Protein AF-A0A183LC89-F1 (afdb_monomer_lite)

pLDDT: mean 74.61, std 26.43, range [25.28, 98.69]

Structure (mmCIF, N/CA/C/O backbone):
data_AF-A0A183LC89-F1
#
_entry.id   AF-A0A183LC89-F1
#
loop_
_atom_site.group_PDB
_atom_site.id
_atom_site.type_symbol
_atom_site.label_atom_id
_atom_site.label_alt_id
_atom_site.label_comp_id
_atom_site.label_asym_id
_atom_site.label_entity_id
_atom_site.label_seq_id
_atom_site.pdbx_PDB_ins_code
_atom_site.Cartn_x
_atom_site.Cartn_y
_atom_site.Cartn_z
_atom_site.occupancy
_atom_site.B_iso_or_equiv
_atom_site.auth_seq_id
_atom_site.auth_comp_id
_atom_site.auth_asym_id
_atom_site.auth_atom_id
_atom_site.pdbx_PDB_model_num
ATOM 1 N N . MET A 1 1 ? -41.565 -13.521 -39.833 1.00 38.78 1 MET A N 1
ATOM 2 C CA . MET A 1 1 ? -40.589 -13.805 -38.760 1.00 38.78 1 MET A CA 1
ATOM 3 C C . MET A 1 1 ? -39.928 -12.491 -38.391 1.00 38.78 1 MET A C 1
ATOM 5 O O . MET A 1 1 ? -39.410 -11.816 -39.268 1.00 38.78 1 MET A O 1
ATOM 9 N N . VAL A 1 2 ? -40.103 -12.071 -37.142 1.00 32.69 2 VAL A N 1
ATOM 10 C CA . VAL A 1 2 ? -39.746 -10.744 -36.627 1.00 32.69 2 VAL A CA 1
ATOM 11 C C . VAL A 1 2 ? -38.246 -10.713 -36.324 1.00 32.69 2 VAL A C 1
ATOM 13 O O . VAL A 1 2 ? -37.783 -11.495 -35.501 1.00 32.69 2 VAL A O 1
ATOM 16 N N . GLY A 1 3 ? -37.493 -9.837 -36.994 1.00 28.95 3 GLY A N 1
ATOM 17 C CA . GLY A 1 3 ? -36.082 -9.562 -36.704 1.00 28.95 3 GLY A CA 1
ATOM 18 C C . GLY A 1 3 ? -35.960 -8.297 -35.857 1.00 28.95 3 GLY A C 1
ATOM 19 O O . GLY A 1 3 ? -36.155 -7.197 -36.365 1.00 28.95 3 GLY A O 1
ATOM 20 N N . GLY A 1 4 ? -35.697 -8.462 -34.560 1.00 29.50 4 GLY A N 1
ATOM 21 C CA . GLY A 1 4 ? -35.506 -7.369 -33.607 1.00 29.50 4 GLY A CA 1
ATOM 22 C C . GLY A 1 4 ? -34.051 -6.902 -33.542 1.00 29.50 4 GLY A C 1
ATOM 23 O O . GLY A 1 4 ? -33.137 -7.709 -33.395 1.00 29.50 4 GLY A O 1
ATOM 24 N N . SER A 1 5 ? -33.867 -5.585 -33.629 1.00 29.80 5 SER A N 1
ATOM 25 C CA . SER A 1 5 ? -32.619 -4.855 -33.391 1.00 29.80 5 SER A CA 1
ATOM 26 C C . SER A 1 5 ? -32.222 -4.905 -31.908 1.00 29.80 5 SER A C 1
ATOM 28 O O . SER A 1 5 ? -33.043 -4.604 -31.041 1.00 29.80 5 SER A O 1
ATOM 30 N N . LEU A 1 6 ? -30.966 -5.255 -31.609 1.00 29.94 6 LEU A N 1
ATOM 31 C CA . LEU A 1 6 ? -30.369 -5.149 -30.274 1.00 29.94 6 LEU A CA 1
ATOM 32 C C . LEU A 1 6 ? -29.258 -4.093 -30.294 1.00 29.94 6 LEU A C 1
ATOM 34 O O . LEU A 1 6 ? -28.097 -4.382 -30.566 1.00 29.94 6 LEU A O 1
ATOM 38 N N . ASN A 1 7 ? -29.639 -2.859 -29.966 1.00 28.91 7 ASN A N 1
ATOM 39 C CA . ASN A 1 7 ? -28.727 -1.828 -29.481 1.00 28.91 7 ASN A CA 1
ATOM 40 C C . ASN A 1 7 ? -28.331 -2.164 -28.034 1.00 28.91 7 ASN A C 1
ATOM 42 O O . ASN A 1 7 ? -29.170 -2.086 -27.135 1.00 28.91 7 ASN A O 1
ATOM 46 N N . SER A 1 8 ? -27.068 -2.509 -27.783 1.00 30.28 8 SER A N 1
ATOM 47 C CA . SER A 1 8 ? -26.531 -2.661 -26.425 1.00 30.28 8 SER A CA 1
ATOM 48 C C . SER A 1 8 ? -25.811 -1.384 -25.985 1.00 30.28 8 SER A C 1
ATOM 50 O O . SER A 1 8 ? -24.658 -1.147 -26.338 1.00 30.28 8 SER A O 1
ATOM 52 N N . THR A 1 9 ? -26.491 -0.561 -25.190 1.00 29.34 9 THR A N 1
ATOM 53 C CA . THR A 1 9 ? -25.876 0.483 -24.360 1.00 29.34 9 THR A CA 1
ATOM 54 C C . THR A 1 9 ? -25.150 -0.149 -23.159 1.00 29.34 9 THR A C 1
ATOM 56 O O . THR A 1 9 ? -25.676 -1.094 -22.564 1.00 29.34 9 THR A O 1
ATOM 59 N N . PRO A 1 10 ? -23.979 0.361 -22.727 1.00 28.03 10 PRO A N 1
ATOM 60 C CA . PRO A 1 10 ? -23.359 -0.073 -21.477 1.00 28.03 10 PRO A CA 1
ATOM 61 C C . PRO A 1 10 ? -24.210 0.390 -20.286 1.00 28.03 10 PRO A C 1
ATOM 63 O O . PRO A 1 10 ? -24.329 1.587 -20.015 1.00 28.03 10 PRO A O 1
ATOM 66 N N . ARG A 1 11 ? -24.822 -0.554 -19.559 1.00 27.70 11 ARG A N 1
ATOM 67 C CA . ARG A 1 11 ? -25.461 -0.269 -18.267 1.00 27.70 11 ARG A CA 1
ATOM 68 C C . ARG A 1 11 ? -24.385 0.104 -17.254 1.00 27.70 11 ARG A C 1
ATOM 70 O O . ARG A 1 11 ? -23.583 -0.735 -16.859 1.00 27.70 11 ARG A O 1
ATOM 77 N N . ALA A 1 12 ? -24.427 1.347 -16.788 1.00 27.41 12 ALA A N 1
ATOM 78 C CA . ALA A 1 12 ? -23.770 1.761 -15.560 1.00 27.41 12 ALA A CA 1
ATOM 79 C C . ALA A 1 12 ? -24.241 0.864 -14.402 1.00 27.41 12 ALA A C 1
ATOM 81 O O . ALA A 1 12 ? -25.404 0.914 -13.992 1.00 27.41 12 ALA A O 1
ATOM 82 N N . ILE A 1 13 ? -23.342 0.032 -13.877 1.00 27.55 13 ILE A N 1
ATOM 83 C CA . ILE A 1 13 ? -23.577 -0.712 -12.642 1.00 27.55 13 ILE A CA 1
ATOM 84 C C . ILE A 1 13 ? -23.367 0.279 -11.498 1.00 27.55 13 ILE A C 1
ATOM 86 O O . ILE A 1 13 ? -22.251 0.534 -11.055 1.00 27.55 13 ILE A O 1
ATOM 90 N N . ARG A 1 14 ? -24.462 0.887 -11.036 1.00 25.28 14 ARG A N 1
ATOM 91 C CA . ARG A 1 14 ? -24.496 1.547 -9.730 1.00 25.28 14 ARG A CA 1
ATOM 92 C C . ARG A 1 14 ? -24.358 0.465 -8.657 1.00 25.28 14 ARG A C 1
ATOM 94 O O . ARG A 1 14 ? -25.330 -0.219 -8.348 1.00 25.28 14 ARG A O 1
ATOM 101 N N . CYS A 1 15 ? -23.168 0.319 -8.083 1.00 25.30 15 CYS A N 1
ATOM 102 C CA . CYS A 1 15 ? -22.974 -0.450 -6.857 1.00 25.30 15 CYS A CA 1
ATOM 103 C C . CYS A 1 15 ? -23.562 0.332 -5.675 1.00 25.30 15 CYS A C 1
ATOM 105 O O . CYS A 1 15 ? -22.899 1.176 -5.081 1.00 25.30 15 CYS A O 1
ATOM 107 N N . ASN A 1 16 ? -24.824 0.061 -5.339 1.00 26.44 16 ASN A N 1
ATOM 108 C CA . ASN A 1 16 ? -25.369 0.410 -4.030 1.00 26.44 16 ASN A CA 1
ATOM 109 C C . ASN A 1 16 ? -24.851 -0.630 -3.028 1.00 26.44 16 ASN A C 1
ATOM 111 O O . ASN A 1 16 ? -25.368 -1.742 -2.951 1.00 26.44 16 ASN A O 1
ATOM 115 N N . ALA A 1 17 ? -23.791 -0.284 -2.300 1.00 31.41 17 ALA A N 1
ATOM 116 C CA . ALA A 1 17 ? -23.231 -1.114 -1.242 1.00 31.41 17 ALA A CA 1
ATOM 117 C C . ALA A 1 17 ? -24.065 -0.972 0.043 1.00 31.41 17 ALA A C 1
ATOM 119 O O . ALA A 1 17 ? -23.673 -0.297 0.990 1.00 31.41 17 ALA A O 1
ATOM 120 N N . THR A 1 18 ? -25.231 -1.610 0.095 1.00 28.59 18 THR A N 1
ATOM 121 C CA . THR A 1 18 ? -25.906 -1.892 1.367 1.00 28.59 18 THR A CA 1
ATOM 122 C C . THR A 1 18 ? -25.301 -3.163 1.961 1.00 28.59 18 THR A C 1
ATOM 124 O O . THR A 1 18 ? -25.766 -4.273 1.714 1.00 28.59 18 THR A O 1
ATOM 127 N N . PHE A 1 19 ? -24.238 -3.002 2.752 1.00 33.00 19 PHE A N 1
ATOM 128 C CA . PHE A 1 19 ? -23.726 -4.050 3.636 1.00 33.00 19 PHE A CA 1
ATOM 129 C C . PHE A 1 19 ? -24.765 -4.330 4.729 1.00 33.00 19 PHE A C 1
ATOM 131 O O . PHE A 1 19 ? -24.801 -3.674 5.769 1.00 33.00 19 PHE A O 1
ATOM 138 N N . VAL A 1 20 ? -25.649 -5.300 4.500 1.00 25.98 20 VAL A N 1
ATOM 139 C CA . VAL A 1 20 ? -26.553 -5.788 5.545 1.00 25.98 20 VAL A CA 1
ATOM 140 C C . VAL A 1 20 ? -25.805 -6.837 6.366 1.00 25.98 20 VAL A C 1
ATOM 142 O O . VAL A 1 20 ? -25.829 -8.026 6.059 1.00 25.98 20 VAL A O 1
ATOM 145 N N . TRP A 1 21 ? -25.151 -6.401 7.442 1.00 33.56 21 TRP A N 1
ATOM 146 C CA . TRP A 1 21 ? -24.671 -7.291 8.501 1.00 33.56 21 TRP A CA 1
ATOM 147 C C . TRP A 1 21 ? -25.869 -7.828 9.298 1.00 33.56 21 TRP A C 1
ATOM 149 O O . TRP A 1 21 ? -26.206 -7.317 10.364 1.00 33.56 21 TRP A O 1
ATOM 159 N N . ARG A 1 22 ? -26.565 -8.846 8.778 1.00 25.61 22 ARG A N 1
ATOM 160 C CA . ARG A 1 22 ? -27.642 -9.522 9.517 1.00 25.61 22 ARG A CA 1
ATOM 161 C C . ARG A 1 22 ? -27.064 -10.685 10.322 1.00 25.61 22 ARG A C 1
ATOM 163 O O . ARG A 1 22 ? -27.077 -11.828 9.881 1.00 25.61 22 ARG A O 1
ATOM 170 N N . ALA A 1 23 ? -26.556 -10.393 11.515 1.00 33.75 23 ALA A N 1
ATOM 171 C CA . ALA A 1 23 ? -26.338 -11.422 12.527 1.00 33.75 23 ALA A CA 1
ATOM 172 C C . ALA A 1 23 ? -27.687 -11.726 13.201 1.00 33.75 23 ALA A C 1
ATOM 174 O O . ALA A 1 23 ? -28.143 -10.977 14.065 1.00 33.75 23 ALA A O 1
ATOM 175 N N . THR A 1 24 ? -28.369 -12.788 12.772 1.00 29.19 24 THR A N 1
ATOM 176 C CA . THR A 1 24 ? -29.552 -13.291 13.485 1.00 29.19 24 THR A CA 1
ATOM 177 C C . THR A 1 24 ? -29.069 -14.084 14.698 1.00 29.19 24 THR A C 1
ATOM 179 O O . THR A 1 24 ? -28.542 -15.182 14.550 1.00 29.19 24 THR A O 1
ATOM 182 N N . PHE A 1 25 ? -29.210 -13.517 15.897 1.00 34.88 25 PHE A N 1
ATOM 183 C CA . PHE A 1 25 ? -28.897 -14.199 17.154 1.00 34.88 25 PHE A CA 1
ATOM 184 C C . PHE A 1 25 ? -30.117 -15.000 17.622 1.00 34.88 25 PHE A C 1
ATOM 186 O O . PHE A 1 25 ? -31.146 -14.413 17.952 1.00 34.88 25 PHE A O 1
ATOM 193 N N . TYR A 1 26 ? -29.996 -16.327 17.673 1.00 29.16 26 TYR A N 1
ATOM 194 C CA . TYR A 1 26 ? -30.932 -17.187 18.398 1.00 29.16 26 TYR A CA 1
ATOM 195 C C . TYR A 1 26 ? -30.432 -17.349 19.839 1.00 29.16 26 TYR A C 1
ATOM 197 O O . TYR A 1 26 ? -29.303 -17.781 20.058 1.00 29.16 26 TYR A O 1
ATOM 205 N N . ILE A 1 27 ? -31.258 -16.972 20.819 1.00 33.47 27 ILE A N 1
ATOM 206 C CA . ILE A 1 27 ? -31.039 -17.290 22.236 1.00 33.47 27 ILE A CA 1
ATOM 207 C C . ILE A 1 27 ? -31.995 -18.433 22.572 1.00 33.47 27 ILE A C 1
ATOM 209 O O . ILE A 1 27 ? -33.186 -18.201 22.780 1.00 33.47 27 ILE A O 1
ATOM 213 N N . GLU A 1 28 ? -31.489 -19.662 22.604 1.00 28.84 28 GLU A N 1
ATOM 214 C CA . GLU A 1 28 ? -32.227 -20.788 23.175 1.00 28.84 28 GLU A CA 1
ATOM 215 C C . GLU A 1 28 ? -32.261 -20.623 24.701 1.00 28.84 28 GLU A C 1
ATOM 217 O O . GLU A 1 28 ? -31.218 -20.505 25.348 1.00 28.84 28 GLU A O 1
ATOM 222 N N . HIS A 1 29 ? -33.461 -20.564 25.284 1.00 31.02 29 HIS A N 1
ATOM 223 C CA . HIS A 1 29 ? -33.628 -20.658 26.733 1.00 31.02 29 HIS A CA 1
ATOM 224 C C . HIS A 1 29 ? -33.397 -22.115 27.143 1.00 31.02 29 HIS A C 1
ATOM 226 O O . HIS A 1 29 ? -34.320 -22.922 27.109 1.00 31.02 29 HIS A O 1
ATOM 232 N N . SER A 1 30 ? -32.162 -22.444 27.516 1.00 33.53 30 SER A N 1
ATOM 233 C CA . SER A 1 30 ? -31.851 -23.670 28.246 1.00 33.53 30 SER A CA 1
ATOM 234 C C . SER A 1 30 ? -31.657 -23.322 29.719 1.00 33.53 30 SER A C 1
ATOM 236 O O . SER A 1 30 ? -30.969 -22.357 30.050 1.00 33.53 30 SER A O 1
ATOM 238 N N . SER A 1 31 ? -32.296 -24.081 30.603 1.00 38.22 31 SER A N 1
ATOM 239 C CA . SER A 1 31 ? -32.336 -23.893 32.059 1.00 38.22 31 SER A CA 1
ATOM 240 C C . SER A 1 31 ? -31.008 -24.162 32.786 1.00 38.22 31 SER A C 1
ATOM 242 O O . SER A 1 31 ? -30.990 -24.208 34.010 1.00 38.22 31 SER A O 1
ATOM 244 N N . ASP A 1 32 ? -29.894 -24.246 32.059 1.00 32.22 32 ASP A N 1
ATOM 245 C CA . ASP A 1 32 ? -28.546 -24.389 32.602 1.00 32.22 32 ASP A CA 1
ATOM 246 C C . ASP A 1 32 ? -27.612 -23.310 32.028 1.00 32.22 32 ASP A C 1
ATOM 248 O O . ASP A 1 32 ? -27.676 -22.956 30.854 1.00 32.22 32 ASP A O 1
ATOM 252 N N . ILE A 1 33 ? -26.720 -22.792 32.878 1.00 34.44 33 ILE A N 1
ATOM 253 C CA . ILE A 1 33 ? -25.863 -21.588 32.751 1.00 34.44 33 ILE A CA 1
ATOM 254 C C . ILE A 1 33 ? -24.848 -21.578 31.569 1.00 34.44 33 ILE A C 1
ATOM 256 O O . ILE A 1 33 ? -23.895 -20.804 31.555 1.00 34.44 33 ILE A O 1
ATOM 260 N N . ASN A 1 3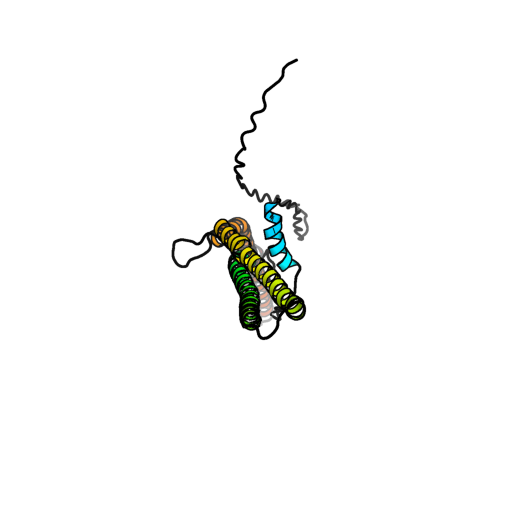4 ? -25.045 -22.351 30.502 1.00 26.95 34 ASN A N 1
ATOM 261 C CA . ASN A 1 34 ? -24.192 -22.320 29.309 1.00 26.95 34 ASN A CA 1
ATOM 262 C C . ASN A 1 34 ? -24.903 -21.709 28.093 1.00 26.95 34 ASN A C 1
ATOM 264 O O . ASN A 1 34 ? -25.518 -22.404 27.287 1.00 26.95 34 ASN A O 1
ATOM 268 N N . VAL A 1 35 ? -24.741 -20.395 27.907 1.00 32.03 35 VAL A N 1
ATOM 269 C CA . VAL A 1 35 ? -25.125 -19.707 26.664 1.00 32.03 35 VAL A CA 1
ATOM 270 C C . VAL A 1 35 ? -24.107 -20.059 25.573 1.00 32.03 35 VAL A C 1
ATOM 272 O O . VAL A 1 35 ? -23.032 -19.463 25.497 1.00 32.03 35 VAL A O 1
ATOM 275 N N . ARG A 1 36 ? -24.429 -21.032 24.714 1.00 30.19 36 ARG A N 1
ATOM 276 C CA . ARG A 1 36 ? -23.674 -21.285 23.477 1.00 30.19 36 ARG A CA 1
ATOM 277 C C . ARG A 1 36 ? -24.204 -20.380 22.367 1.00 30.19 36 ARG A C 1
ATOM 279 O O . ARG A 1 36 ? -25.324 -20.547 21.903 1.00 30.19 36 ARG A O 1
ATOM 286 N N . VAL A 1 37 ? -23.382 -19.429 21.929 1.00 32.94 37 VAL A N 1
ATOM 287 C CA . VAL A 1 37 ? -23.664 -18.591 20.756 1.00 32.94 37 VAL A CA 1
ATOM 288 C C . VAL A 1 37 ? -23.101 -19.294 19.520 1.00 32.94 37 VAL A C 1
ATOM 290 O O . VAL A 1 37 ? -21.886 -19.355 19.342 1.00 32.94 37 VAL A O 1
ATOM 293 N N . LEU A 1 38 ? -23.972 -19.835 18.667 1.00 30.56 38 LEU A N 1
ATOM 294 C CA . LEU A 1 38 ? -23.595 -20.345 17.346 1.00 30.56 38 LEU A CA 1
ATOM 295 C C . LEU A 1 38 ? -23.781 -19.231 16.307 1.00 30.56 38 LEU A C 1
ATOM 297 O O . LEU A 1 38 ? -24.891 -18.745 16.108 1.00 30.56 38 LEU A O 1
ATOM 301 N N . VAL A 1 39 ? -22.696 -18.823 15.640 1.00 36.16 39 VAL A N 1
ATOM 302 C CA . VAL A 1 39 ? -22.729 -17.877 14.511 1.00 36.16 39 VAL A CA 1
ATOM 303 C C . VAL A 1 39 ? -22.339 -18.627 13.238 1.00 36.16 39 VAL A C 1
ATOM 305 O O . VAL A 1 39 ? -21.192 -19.047 13.091 1.00 36.16 39 VAL A O 1
ATOM 308 N N . TYR A 1 40 ? -23.283 -18.786 12.309 1.00 31.55 40 TYR A N 1
ATOM 309 C CA . TYR A 1 40 ? -23.017 -19.333 10.976 1.00 31.55 40 TYR A CA 1
ATOM 310 C C . TYR A 1 40 ? -22.395 -18.263 10.063 1.00 31.55 40 TYR A C 1
ATOM 312 O O . TYR A 1 40 ? -22.914 -17.154 9.941 1.00 31.55 40 TYR A O 1
ATOM 320 N N . LYS A 1 41 ? -21.274 -18.604 9.412 1.00 34.28 41 LYS A N 1
ATOM 321 C CA . LYS A 1 41 ? -20.591 -17.776 8.406 1.00 34.28 41 LYS A CA 1
ATOM 322 C C . LYS A 1 41 ? -21.153 -18.065 7.012 1.00 34.28 41 LYS A C 1
ATOM 324 O O . LYS A 1 41 ? -20.994 -19.175 6.520 1.00 34.28 41 LYS A O 1
ATOM 329 N N . HIS A 1 42 ? -21.672 -17.046 6.334 1.00 31.56 42 HIS A N 1
ATOM 330 C CA . HIS A 1 42 ? -21.685 -17.002 4.871 1.00 31.56 42 HIS A CA 1
ATOM 331 C C . HIS A 1 42 ? -21.128 -15.650 4.419 1.00 31.56 42 HIS A C 1
ATOM 333 O O . HIS A 1 42 ? -21.804 -14.629 4.478 1.00 31.56 42 HIS A O 1
ATOM 339 N N . LEU A 1 43 ? -19.857 -15.653 4.016 1.00 36.19 43 LEU A N 1
ATOM 340 C CA . LEU A 1 43 ? -19.183 -14.544 3.343 1.00 36.19 43 LEU A CA 1
ATOM 341 C C . LEU A 1 43 ? -18.878 -15.027 1.923 1.00 36.19 43 LEU A C 1
ATOM 343 O O . LEU A 1 43 ? -17.989 -15.853 1.740 1.00 36.19 43 LEU A O 1
ATOM 347 N N . THR A 1 44 ? -19.633 -14.564 0.932 1.00 35.03 44 THR A N 1
ATOM 348 C CA . THR A 1 44 ? -19.293 -14.729 -0.491 1.00 35.03 44 THR A CA 1
ATOM 349 C C . THR A 1 44 ? -18.726 -13.406 -1.004 1.00 35.03 44 THR A C 1
ATOM 351 O O . THR A 1 44 ? -19.487 -12.437 -1.040 1.00 35.03 44 THR A O 1
ATOM 354 N N . PRO A 1 45 ? -17.433 -13.322 -1.377 1.00 37.72 45 PRO A N 1
ATOM 355 C CA . PRO A 1 45 ? -16.854 -12.096 -1.916 1.00 37.72 45 PRO A CA 1
ATOM 356 C C . PRO A 1 45 ? -17.091 -11.947 -3.421 1.00 37.72 45 PRO A C 1
ATOM 358 O O . PRO A 1 45 ? -17.129 -12.925 -4.170 1.00 37.72 45 PRO A O 1
ATOM 361 N N . CYS A 1 46 ? -17.202 -10.694 -3.853 1.00 33.34 46 CYS A N 1
ATOM 362 C CA . CYS A 1 46 ? -17.252 -10.271 -5.249 1.00 33.34 46 CYS A CA 1
ATOM 363 C C . CYS A 1 46 ? -15.832 -10.267 -5.847 1.00 33.34 46 CYS A C 1
ATOM 365 O O . CYS A 1 46 ? -14.857 -10.079 -5.132 1.00 33.34 46 CYS A O 1
ATOM 367 N N . PHE A 1 47 ? -15.695 -10.367 -7.170 1.00 32.31 47 PHE A N 1
ATOM 368 C CA . PHE A 1 47 ? -14.403 -10.484 -7.875 1.00 32.31 47 PHE A CA 1
ATOM 369 C C . PHE A 1 47 ? -13.392 -9.329 -7.619 1.00 32.31 47 PHE A C 1
ATOM 371 O O . PHE A 1 47 ? -12.192 -9.527 -7.779 1.00 32.31 47 PHE A O 1
ATOM 378 N N . CYS A 1 48 ? -13.838 -8.144 -7.165 1.00 39.09 48 CYS A N 1
ATOM 379 C CA . CYS A 1 48 ? -12.956 -7.040 -6.732 1.00 39.09 48 CYS A CA 1
ATOM 380 C C . CYS A 1 48 ? -12.382 -7.220 -5.313 1.00 39.09 48 CYS A C 1
ATOM 382 O O . CYS A 1 48 ? -11.321 -6.677 -5.006 1.00 39.09 48 CYS A O 1
ATOM 384 N N . ASP A 1 49 ? -13.037 -8.013 -4.460 1.00 39.50 49 ASP A N 1
ATOM 385 C CA . ASP A 1 49 ? -12.524 -8.359 -3.134 1.00 39.50 49 ASP A CA 1
ATOM 386 C C . ASP A 1 49 ? -11.362 -9.349 -3.221 1.00 39.50 49 ASP A C 1
ATOM 388 O O . ASP A 1 49 ? -10.631 -9.491 -2.251 1.00 39.50 49 ASP A O 1
ATOM 392 N N . GLN A 1 50 ? -11.139 -10.018 -4.357 1.00 37.88 50 GLN A N 1
ATOM 393 C CA . GLN A 1 50 ? -10.118 -11.061 -4.475 1.00 37.88 50 GLN A CA 1
ATOM 394 C C . GLN A 1 50 ? -8.705 -10.525 -4.195 1.00 37.88 50 GLN A C 1
ATOM 396 O O . GLN A 1 50 ? -7.938 -11.189 -3.510 1.00 37.88 50 GLN A O 1
ATOM 401 N N . PHE A 1 51 ? -8.371 -9.308 -4.643 1.00 37.75 51 PHE A N 1
ATOM 402 C CA . PHE A 1 51 ? -7.024 -8.739 -4.484 1.00 37.75 51 PHE A CA 1
ATOM 403 C C . PHE A 1 51 ? -6.794 -8.152 -3.082 1.00 37.75 51 PHE A C 1
ATOM 405 O O . PHE A 1 51 ? -5.746 -8.372 -2.471 1.00 37.75 51 PHE A O 1
ATOM 412 N N . VAL A 1 52 ? -7.805 -7.471 -2.528 1.00 44.69 52 VAL A N 1
ATOM 413 C CA . VAL A 1 52 ? -7.774 -6.960 -1.147 1.00 44.69 52 VAL A CA 1
ATOM 414 C C . VAL A 1 52 ? -7.819 -8.118 -0.163 1.00 44.69 52 VAL A C 1
ATOM 416 O O . VAL A 1 52 ? -7.012 -8.141 0.756 1.00 44.69 52 VAL A O 1
ATOM 419 N N . LEU A 1 53 ? -8.671 -9.124 -0.379 1.00 40.78 53 LEU A N 1
ATOM 420 C CA . LEU A 1 53 ? -8.679 -10.356 0.404 1.00 40.78 53 LEU A CA 1
ATOM 421 C C . LEU A 1 53 ? -7.422 -11.187 0.181 1.00 40.78 53 LEU A C 1
ATOM 423 O O . LEU A 1 53 ? -7.025 -11.834 1.133 1.00 40.78 53 LEU A O 1
ATOM 427 N N . GLN A 1 54 ? -6.749 -11.165 -0.974 1.00 38.09 54 GLN A N 1
ATOM 428 C CA . GLN A 1 54 ? -5.445 -11.827 -1.118 1.00 38.09 54 GLN A CA 1
ATOM 429 C C . GLN A 1 54 ? -4.357 -11.115 -0.327 1.00 38.09 54 GLN A C 1
ATOM 431 O O . GLN A 1 54 ? -3.612 -11.797 0.357 1.00 38.09 54 GLN A O 1
ATOM 436 N N . LEU A 1 55 ? -4.293 -9.783 -0.308 1.00 41.00 55 LEU A N 1
ATOM 437 C CA . LEU A 1 55 ? -3.349 -9.046 0.549 1.00 41.00 55 LEU A CA 1
ATOM 438 C C . LEU A 1 55 ? -3.713 -9.141 2.045 1.00 41.00 55 LEU A C 1
ATOM 440 O O . LEU A 1 55 ? -2.842 -9.261 2.909 1.00 41.00 55 LEU A O 1
ATOM 444 N N . VAL A 1 56 ? -5.008 -9.143 2.366 1.00 45.53 56 VAL A N 1
ATOM 445 C CA . VAL A 1 56 ? -5.547 -9.319 3.723 1.00 45.53 56 VAL A CA 1
ATOM 446 C C . VAL A 1 56 ? -5.369 -10.764 4.201 1.00 45.53 56 VAL A C 1
ATOM 448 O O . VAL A 1 56 ? -5.045 -10.944 5.373 1.00 45.53 56 VAL A O 1
ATOM 451 N N . ASN A 1 57 ? -5.501 -11.774 3.336 1.00 38.53 57 ASN A N 1
ATOM 452 C CA . ASN A 1 57 ? -5.248 -13.186 3.647 1.00 38.53 57 ASN A CA 1
ATOM 453 C C . ASN A 1 57 ? -3.766 -13.550 3.581 1.00 38.53 57 ASN A C 1
ATOM 455 O O . ASN A 1 57 ? -3.360 -14.412 4.349 1.00 38.53 57 ASN A O 1
ATOM 459 N N . LEU A 1 58 ? -2.930 -12.886 2.773 1.00 36.72 58 LEU A N 1
ATOM 460 C CA . LEU A 1 58 ? -1.477 -13.089 2.816 1.00 36.72 58 LEU A CA 1
ATOM 461 C C . LEU A 1 58 ? -0.915 -12.709 4.191 1.00 36.72 58 LEU A C 1
ATOM 463 O O . LEU A 1 58 ? -0.004 -13.373 4.658 1.00 36.72 58 LEU A O 1
ATOM 467 N N . LYS A 1 59 ? -1.515 -11.740 4.900 1.00 42.38 59 LYS A N 1
ATOM 468 C CA . LYS A 1 59 ? -1.218 -11.491 6.327 1.00 42.38 59 LYS A CA 1
ATOM 469 C C . LYS A 1 59 ? -1.920 -12.431 7.315 1.00 42.38 59 LYS A C 1
ATOM 471 O O . LYS A 1 59 ? -1.568 -12.422 8.487 1.00 42.38 59 LYS A O 1
ATOM 476 N N . MET A 1 60 ? -2.922 -13.199 6.887 1.00 40.31 60 MET A N 1
ATOM 477 C CA . MET A 1 60 ? -3.555 -14.229 7.728 1.00 40.31 60 MET A CA 1
ATOM 478 C C . MET A 1 60 ? -2.876 -15.599 7.566 1.00 40.31 60 MET A C 1
ATOM 480 O O . MET A 1 60 ? -3.081 -16.460 8.412 1.00 40.31 60 MET A O 1
ATOM 484 N N . VAL A 1 61 ? -2.092 -15.805 6.497 1.00 42.94 61 VAL A N 1
ATOM 485 C CA . VAL A 1 61 ? -1.455 -17.092 6.154 1.00 42.94 61 VAL A CA 1
ATOM 486 C C . VAL A 1 61 ? 0.081 -17.010 6.073 1.00 42.94 61 VAL A C 1
ATOM 488 O O . VAL A 1 61 ? 0.740 -18.019 6.287 1.00 42.94 61 VAL A O 1
ATOM 491 N N . GLY A 1 62 ? 0.683 -15.844 5.818 1.00 30.88 62 GLY A N 1
ATOM 492 C CA . GLY A 1 62 ? 2.137 -15.675 5.703 1.00 30.88 62 GLY A CA 1
ATOM 493 C C . GLY A 1 6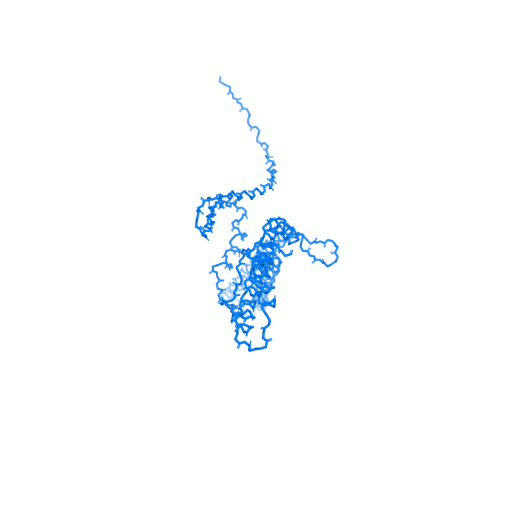2 ? 2.772 -15.028 6.934 1.00 30.88 62 GLY A C 1
ATOM 494 O O . GLY A 1 62 ? 2.662 -13.817 7.100 1.00 30.88 62 GLY A O 1
ATOM 495 N N . ASN A 1 63 ? 3.443 -15.863 7.736 1.00 33.88 63 ASN A N 1
ATOM 496 C CA . ASN A 1 63 ? 4.508 -15.603 8.721 1.00 33.88 63 ASN A CA 1
ATOM 497 C C . ASN A 1 63 ? 4.276 -14.416 9.690 1.00 33.88 63 ASN A C 1
ATOM 499 O O . ASN A 1 63 ? 4.374 -13.251 9.327 1.00 33.88 63 ASN A O 1
ATOM 503 N N . GLY A 1 64 ? 4.021 -14.613 10.984 1.00 41.31 64 GLY A N 1
ATOM 504 C CA . GLY A 1 64 ? 4.714 -15.557 11.866 1.00 41.31 64 GLY A CA 1
ATOM 505 C C . GLY A 1 64 ? 6.070 -15.036 12.363 1.00 41.31 64 GLY A C 1
ATOM 506 O O . GLY A 1 64 ? 6.666 -15.677 13.210 1.00 41.31 64 GLY A O 1
ATOM 507 N N . GLU A 1 65 ? 6.553 -13.881 11.889 1.00 37.09 65 GLU A N 1
ATOM 508 C CA . GLU A 1 65 ? 7.873 -13.349 12.272 1.00 37.09 65 GLU A CA 1
ATOM 509 C C . GLU A 1 65 ? 7.843 -11.822 12.432 1.00 37.09 65 GLU A C 1
ATOM 511 O O . GLU A 1 65 ? 8.439 -11.061 11.685 1.00 37.09 65 GLU A O 1
ATOM 516 N N . TYR A 1 66 ? 7.068 -11.383 13.417 1.00 40.03 66 TYR A N 1
ATOM 517 C CA . TYR A 1 66 ? 7.464 -10.384 14.412 1.00 40.03 66 TYR A CA 1
ATOM 518 C C . TYR A 1 66 ? 6.710 -10.823 15.664 1.00 40.03 66 TYR A C 1
ATOM 520 O O . TYR A 1 66 ? 5.659 -10.280 16.010 1.00 40.03 66 TYR A O 1
ATOM 528 N N . GLU A 1 67 ? 7.180 -11.925 16.253 1.00 34.16 67 GLU A N 1
ATOM 529 C CA . GLU A 1 67 ? 6.764 -12.322 17.589 1.00 34.16 67 GLU A CA 1
ATOM 530 C C . GLU A 1 67 ? 7.196 -11.217 18.550 1.00 34.16 67 GLU A C 1
ATOM 532 O O . GLU A 1 67 ? 8.331 -11.163 19.016 1.00 34.16 67 GLU A O 1
ATOM 537 N N . ASP A 1 68 ? 6.269 -10.320 18.859 1.00 37.53 68 ASP A N 1
ATOM 538 C CA . ASP A 1 68 ? 6.236 -9.784 20.205 1.00 37.53 68 ASP A CA 1
ATOM 539 C C . ASP A 1 68 ? 5.945 -10.998 21.104 1.00 37.53 68 ASP A C 1
ATOM 541 O O . ASP A 1 68 ? 4.907 -11.651 20.946 1.00 37.53 68 ASP A O 1
ATOM 545 N N . GLN A 1 69 ? 6.908 -11.368 21.953 1.00 37.31 69 GLN A N 1
ATOM 546 C CA . GLN A 1 69 ? 6.923 -12.549 22.832 1.00 37.31 69 GLN A CA 1
ATOM 547 C C . GLN A 1 69 ? 5.826 -12.504 23.920 1.00 37.31 69 GLN A C 1
ATOM 549 O O . GLN A 1 69 ? 6.089 -12.629 25.114 1.00 37.31 69 GLN A O 1
ATOM 554 N N . ASN A 1 70 ? 4.566 -12.317 23.531 1.00 40.19 70 ASN A N 1
ATOM 555 C CA . ASN A 1 70 ? 3.415 -12.278 24.430 1.00 40.19 70 ASN A CA 1
ATOM 556 C C . ASN A 1 70 ? 2.124 -12.818 23.777 1.00 40.19 70 ASN A C 1
ATOM 558 O O . ASN A 1 70 ? 1.012 -12.467 24.176 1.00 40.19 70 ASN A O 1
ATOM 562 N N . SER A 1 71 ? 2.239 -13.688 22.764 1.00 45.34 71 SER A N 1
ATOM 563 C CA . SER A 1 71 ? 1.086 -14.266 22.044 1.00 45.34 71 SER A CA 1
ATOM 564 C C . SER A 1 71 ? 0.195 -15.192 22.895 1.00 45.34 71 SER A C 1
ATOM 566 O O . SER A 1 71 ? -0.846 -15.644 22.419 1.00 45.34 71 SER A O 1
ATOM 568 N N . SER A 1 72 ? 0.537 -15.452 24.157 1.00 44.03 72 SER A N 1
ATOM 569 C CA . SER A 1 72 ? -0.336 -16.124 25.129 1.00 44.03 72 SER A CA 1
ATOM 570 C C . SER A 1 72 ? -1.341 -15.181 25.815 1.00 44.03 72 SER A C 1
ATOM 572 O O . SER A 1 72 ? -2.205 -15.660 26.543 1.00 44.03 72 SER A O 1
ATOM 574 N N . ASN A 1 73 ? -1.285 -13.867 25.547 1.00 55.88 73 ASN A N 1
ATOM 575 C CA . ASN A 1 73 ? -2.155 -12.838 26.141 1.00 55.88 73 ASN A CA 1
ATOM 576 C C . ASN A 1 73 ? -2.922 -11.988 25.107 1.00 55.88 73 ASN A C 1
ATOM 578 O O . ASN A 1 73 ? -3.407 -10.900 25.428 1.00 55.88 73 ASN A O 1
ATOM 582 N N . ALA A 1 74 ? -3.035 -12.430 23.851 1.00 66.38 74 ALA A N 1
ATOM 583 C CA . ALA A 1 74 ? -3.808 -11.686 22.861 1.00 66.38 74 ALA A CA 1
ATOM 584 C C . ALA A 1 74 ? -5.311 -11.748 23.196 1.00 66.38 74 ALA A C 1
ATOM 586 O O . ALA A 1 74 ? -5.957 -12.778 23.017 1.00 66.38 74 ALA A O 1
ATOM 587 N N . SER A 1 75 ? -5.855 -10.622 23.660 1.00 81.12 75 SER A N 1
ATOM 588 C CA . SER A 1 75 ? -7.289 -10.373 23.833 1.00 81.12 75 SER A CA 1
ATOM 589 C C . SER A 1 75 ? -8.095 -10.785 22.596 1.00 81.12 75 SER A C 1
ATOM 591 O O . SER A 1 75 ? -7.671 -10.600 21.448 1.00 81.12 75 SER A O 1
ATOM 593 N N . SER A 1 76 ? -9.265 -11.381 22.829 1.00 89.50 76 SER A N 1
ATOM 594 C CA . SER A 1 76 ? -10.122 -11.880 21.752 1.00 89.50 76 SER A CA 1
ATOM 595 C C . SER A 1 76 ? -10.702 -10.725 20.937 1.00 89.50 76 SER A C 1
ATOM 597 O O . SER A 1 76 ? -11.126 -9.721 21.499 1.00 89.50 76 SER A O 1
ATOM 599 N N . PHE A 1 77 ? -10.830 -10.891 19.616 1.00 88.75 77 PHE A N 1
ATOM 600 C CA . PHE A 1 77 ? -11.477 -9.901 18.737 1.00 88.75 77 PHE A CA 1
ATOM 601 C C . PHE A 1 77 ? -12.876 -9.477 19.226 1.00 88.75 77 PHE A C 1
ATOM 603 O O . PHE A 1 77 ? -13.299 -8.343 19.011 1.00 88.75 77 PHE A O 1
ATOM 610 N N . TRP A 1 78 ? -13.599 -10.388 19.884 1.00 89.31 78 TRP A N 1
ATOM 611 C CA . TRP A 1 78 ? -14.959 -10.153 20.373 1.00 89.31 78 TRP A CA 1
ATOM 612 C C . TRP A 1 78 ? -15.028 -9.329 21.663 1.00 89.31 78 TRP A C 1
ATOM 614 O O . TRP A 1 78 ? -16.120 -8.919 22.072 1.00 89.31 78 TRP A O 1
ATOM 624 N N . GLU A 1 79 ? -13.893 -9.080 22.314 1.00 89.75 79 GLU A N 1
ATOM 625 C CA . GLU A 1 79 ? -13.838 -8.186 23.462 1.00 89.75 79 GLU A CA 1
ATOM 626 C C . GLU A 1 79 ? -14.153 -6.742 23.053 1.00 89.75 79 GLU A C 1
ATOM 628 O O . GLU A 1 79 ? -14.026 -6.320 21.897 1.00 89.75 79 GLU A O 1
ATOM 633 N N . CYS A 1 80 ? -14.649 -5.966 24.017 1.00 88.69 80 CYS A N 1
ATOM 634 C CA . CYS A 1 80 ? -14.995 -4.575 23.760 1.00 88.69 80 CYS A CA 1
ATOM 635 C C . CYS A 1 80 ? -13.764 -3.800 23.281 1.00 88.69 80 CYS A C 1
ATOM 637 O O . CYS A 1 80 ? -12.773 -3.755 23.997 1.00 88.69 80 CYS A O 1
ATOM 639 N N . ARG A 1 81 ? -13.876 -3.144 22.115 1.00 89.75 81 ARG A N 1
ATOM 640 C CA . ARG A 1 81 ? -12.827 -2.337 21.457 1.00 89.75 81 ARG A CA 1
ATOM 641 C C . ARG A 1 81 ? -11.643 -3.090 20.837 1.00 89.75 81 ARG A C 1
ATOM 643 O O . ARG A 1 81 ? -10.817 -2.455 20.185 1.00 89.75 81 ARG A O 1
ATOM 650 N N . GLU A 1 82 ? -11.588 -4.418 20.903 1.00 91.69 82 GLU A N 1
ATOM 651 C CA . GLU A 1 82 ? -10.483 -5.183 20.294 1.00 91.69 82 GLU A CA 1
ATOM 652 C C . GLU A 1 82 ? -10.553 -5.277 18.757 1.00 91.69 82 GLU A C 1
ATOM 654 O O . GLU A 1 82 ? -9.579 -5.650 18.098 1.00 91.69 82 GLU A O 1
ATOM 659 N N . TYR A 1 83 ? -11.655 -4.820 18.147 1.00 87.56 83 TYR A N 1
ATOM 660 C CA . TYR A 1 83 ? -11.766 -4.627 16.696 1.00 87.56 83 TYR A CA 1
ATOM 661 C C . TYR A 1 83 ? -10.782 -3.575 16.149 1.00 87.56 83 TYR A C 1
ATOM 663 O O . TYR A 1 83 ? -10.516 -3.541 14.945 1.00 87.56 83 TYR A O 1
ATOM 671 N N . HIS A 1 84 ? -10.202 -2.735 17.013 1.00 92.00 84 HIS A N 1
ATOM 672 C CA . HIS A 1 84 ? -9.279 -1.670 16.629 1.00 92.00 84 HIS A CA 1
ATOM 673 C C . HIS A 1 84 ? -8.041 -2.188 15.872 1.00 92.00 84 HIS A C 1
ATOM 675 O O . HIS A 1 84 ? -7.517 -1.499 14.993 1.00 92.00 84 HIS A O 1
ATOM 681 N N . ARG A 1 85 ? -7.594 -3.429 16.134 1.00 89.81 85 ARG A N 1
ATOM 682 C CA . ARG A 1 85 ? -6.520 -4.067 15.345 1.00 89.81 85 ARG A CA 1
ATOM 683 C C . ARG A 1 85 ? -6.909 -4.205 13.877 1.00 89.81 85 ARG A C 1
ATOM 685 O O . ARG A 1 85 ? -6.078 -3.959 13.010 1.00 89.81 85 ARG A O 1
ATOM 692 N N . THR A 1 86 ? -8.162 -4.557 13.598 1.00 90.06 86 THR A N 1
ATOM 693 C CA . THR A 1 86 ? -8.699 -4.681 12.238 1.00 90.06 86 THR A CA 1
ATOM 694 C C . THR A 1 86 ? -8.791 -3.321 11.560 1.00 90.06 86 THR A C 1
ATOM 696 O O . THR A 1 86 ? -8.343 -3.187 10.426 1.00 90.06 86 THR A O 1
ATOM 699 N N . VAL A 1 87 ? -9.279 -2.298 12.266 1.00 92.31 87 VAL A N 1
ATOM 700 C CA . VAL A 1 87 ? -9.357 -0.920 11.749 1.00 92.31 87 VAL A CA 1
ATOM 701 C C . VAL A 1 87 ? -7.962 -0.382 11.399 1.00 92.31 87 VAL A C 1
ATOM 703 O O . VAL A 1 87 ? -7.751 0.119 10.298 1.00 92.31 87 VAL A O 1
ATOM 706 N N . LYS A 1 88 ? -6.960 -0.606 12.260 1.00 90.38 88 LYS A N 1
ATOM 707 C CA . LYS A 1 88 ? -5.550 -0.245 12.004 1.00 90.38 88 LYS A CA 1
ATOM 708 C C . LYS A 1 88 ? -4.952 -0.880 10.743 1.00 90.38 88 LYS A C 1
ATOM 710 O O . LYS A 1 88 ? -3.998 -0.339 10.180 1.00 90.38 88 LYS A O 1
ATOM 715 N N . ARG A 1 89 ? -5.477 -2.021 10.275 1.00 91.06 89 ARG A N 1
ATOM 716 C CA . ARG A 1 89 ? -4.995 -2.655 9.033 1.00 91.06 89 ARG A CA 1
ATOM 717 C C . ARG A 1 89 ? -5.257 -1.788 7.808 1.00 91.06 89 ARG A C 1
ATOM 719 O O . ARG A 1 89 ? -4.523 -1.926 6.836 1.00 91.06 89 ARG A O 1
ATOM 726 N N . VAL A 1 90 ? -6.249 -0.902 7.858 1.00 92.81 90 VAL A N 1
ATOM 727 C CA . VAL A 1 90 ? -6.576 0.027 6.770 1.00 92.81 90 VAL A CA 1
ATOM 728 C C . VAL A 1 90 ? -5.450 1.041 6.585 1.00 92.81 90 VAL A C 1
ATOM 730 O O . VAL A 1 90 ? -4.913 1.171 5.486 1.00 92.81 90 VAL A O 1
ATOM 733 N N . ASP A 1 91 ? -4.990 1.664 7.673 1.00 91.31 91 ASP A N 1
ATOM 734 C CA . ASP A 1 91 ? -3.840 2.575 7.630 1.00 91.31 91 ASP A CA 1
ATOM 735 C C . ASP A 1 91 ? -2.554 1.843 7.213 1.00 91.31 91 ASP A C 1
ATOM 737 O O . ASP A 1 91 ? -1.722 2.387 6.482 1.00 91.31 91 ASP A O 1
ATOM 741 N N . ALA A 1 92 ? -2.384 0.591 7.652 1.00 92.12 92 ALA A N 1
ATOM 742 C CA . ALA A 1 92 ? -1.256 -0.238 7.238 1.00 92.12 92 ALA A CA 1
ATOM 743 C C . ALA A 1 92 ? -1.302 -0.576 5.739 1.00 92.12 92 ALA A C 1
ATOM 745 O O . ALA A 1 92 ? -0.264 -0.535 5.086 1.00 92.12 92 ALA A O 1
ATOM 746 N N . ALA A 1 93 ? -2.476 -0.877 5.179 1.00 91.56 93 ALA A N 1
ATOM 747 C CA . ALA A 1 93 ? -2.643 -1.153 3.754 1.00 91.56 93 ALA A CA 1
ATOM 748 C C . ALA A 1 93 ? -2.288 0.073 2.900 1.00 91.56 93 ALA A C 1
ATOM 750 O O . ALA A 1 93 ? -1.533 -0.054 1.938 1.00 91.56 93 ALA A O 1
ATOM 751 N N . TYR A 1 94 ? -2.725 1.268 3.311 1.00 93.75 94 TYR A N 1
ATOM 752 C CA . TYR A 1 94 ? -2.327 2.514 2.655 1.00 93.75 94 TYR A CA 1
ATOM 753 C C . TYR A 1 94 ? -0.802 2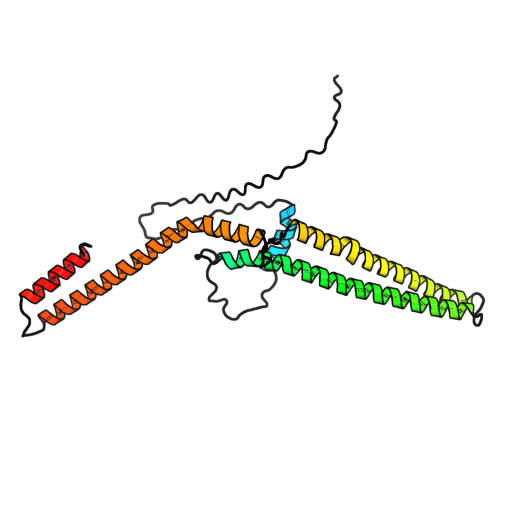.694 2.632 1.00 93.75 94 TYR A C 1
ATOM 755 O O . TYR A 1 94 ? -0.239 3.041 1.592 1.00 93.75 94 TYR A O 1
ATOM 763 N N . LYS A 1 95 ? -0.124 2.431 3.758 1.00 95.00 95 LYS A N 1
ATOM 764 C CA . LYS A 1 95 ? 1.345 2.492 3.847 1.00 95.00 95 LYS A CA 1
ATOM 765 C C . LYS A 1 95 ? 2.019 1.448 2.957 1.00 95.00 95 LYS A C 1
ATOM 767 O O . LYS A 1 95 ? 2.951 1.794 2.245 1.00 95.00 95 LYS A O 1
ATOM 772 N N . LEU A 1 96 ? 1.516 0.214 2.937 1.00 95.38 96 LEU A N 1
ATOM 773 C CA . LEU A 1 96 ? 2.059 -0.862 2.103 1.00 95.38 96 LEU A CA 1
ATOM 774 C C . LEU A 1 96 ? 2.025 -0.525 0.608 1.00 95.38 9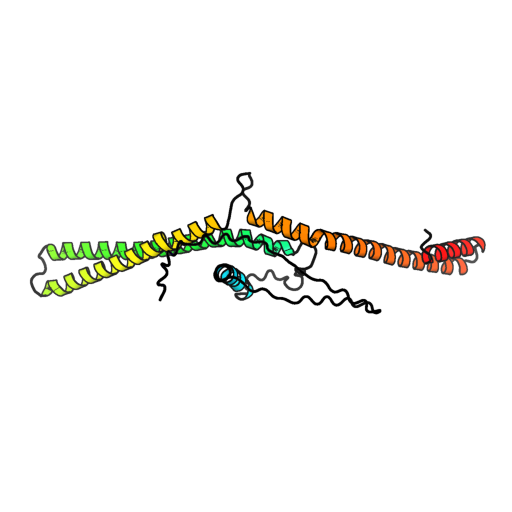6 LEU A C 1
ATOM 776 O O . LEU A 1 96 ? 2.959 -0.876 -0.102 1.00 95.38 96 LEU A O 1
ATOM 780 N N . CYS A 1 97 ? 1.010 0.197 0.126 1.00 95.94 97 CYS A N 1
ATOM 781 C CA . CYS A 1 97 ? 1.005 0.683 -1.257 1.00 95.94 97 CYS A CA 1
ATOM 782 C C . CYS A 1 97 ? 2.166 1.646 -1.550 1.00 95.94 97 CYS A C 1
ATOM 784 O O . CYS A 1 97 ? 2.726 1.600 -2.645 1.00 95.94 97 CYS A O 1
ATOM 786 N N . ASN A 1 98 ? 2.549 2.492 -0.587 1.00 96.56 98 ASN A N 1
ATOM 787 C CA . ASN A 1 98 ? 3.698 3.389 -0.743 1.00 96.56 98 ASN A CA 1
ATOM 788 C C . ASN A 1 98 ? 5.010 2.599 -0.777 1.00 96.56 98 ASN A C 1
ATOM 790 O O . ASN A 1 98 ? 5.821 2.829 -1.670 1.00 96.56 98 ASN A O 1
ATOM 794 N N . GLU A 1 99 ? 5.180 1.640 0.137 1.00 97.88 99 GLU A N 1
ATOM 795 C CA . GLU A 1 99 ? 6.358 0.759 0.167 1.00 97.88 99 GLU A CA 1
ATOM 796 C C . GLU A 1 99 ? 6.482 -0.058 -1.125 1.00 97.88 99 GLU A C 1
ATOM 798 O O . GLU A 1 99 ? 7.559 -0.165 -1.705 1.00 97.88 99 GLU A O 1
ATOM 803 N N . LEU A 1 100 ? 5.363 -0.572 -1.645 1.00 97.00 100 LEU A N 1
ATOM 804 C CA . LEU A 1 100 ? 5.335 -1.270 -2.928 1.00 97.00 100 LEU A CA 1
ATOM 805 C C . LEU A 1 100 ? 5.762 -0.349 -4.079 1.00 97.00 100 LEU A C 1
ATOM 807 O O . LEU A 1 100 ? 6.563 -0.750 -4.920 1.00 97.00 100 LEU A O 1
ATOM 811 N N . CYS A 1 101 ? 5.266 0.891 -4.115 1.00 98.19 101 CYS A N 1
ATOM 812 C CA . CYS A 1 101 ? 5.688 1.862 -5.125 1.00 98.19 101 CYS A CA 1
ATOM 813 C C . CYS A 1 101 ? 7.186 2.172 -5.035 1.00 98.19 101 CYS A C 1
ATOM 815 O O . CYS A 1 101 ? 7.827 2.307 -6.079 1.00 98.19 101 CYS A O 1
ATOM 817 N N . LEU A 1 102 ? 7.732 2.281 -3.820 1.00 98.38 102 LEU A N 1
ATOM 818 C CA . LEU A 1 102 ? 9.155 2.511 -3.586 1.00 98.38 102 LEU A CA 1
ATOM 819 C C . LEU A 1 102 ? 9.994 1.332 -4.089 1.00 98.38 102 LEU A C 1
ATOM 821 O O . LEU A 1 102 ? 10.903 1.538 -4.885 1.00 98.38 102 LEU A O 1
ATOM 825 N N . MET A 1 103 ? 9.625 0.100 -3.738 1.00 98.31 103 MET A N 1
ATOM 826 C CA . MET A 1 103 ? 10.312 -1.101 -4.223 1.00 98.31 103 MET A CA 1
ATOM 827 C C . MET A 1 103 ? 10.289 -1.199 -5.759 1.00 98.31 103 MET A C 1
ATOM 829 O O . MET A 1 103 ? 11.310 -1.491 -6.384 1.00 98.31 103 MET A O 1
ATOM 833 N N . ILE A 1 104 ? 9.152 -0.888 -6.394 1.00 97.94 104 ILE A N 1
ATOM 834 C CA . ILE A 1 104 ? 9.055 -0.835 -7.862 1.00 97.94 104 ILE A CA 1
ATOM 835 C C . ILE A 1 104 ? 9.986 0.244 -8.433 1.00 97.94 104 ILE A C 1
ATOM 837 O O . ILE A 1 104 ? 10.638 0.009 -9.451 1.00 97.94 104 ILE A O 1
ATOM 841 N N . GLN A 1 105 ? 10.072 1.411 -7.783 1.00 98.50 105 GLN A N 1
ATOM 842 C CA . GLN A 1 105 ? 10.970 2.490 -8.198 1.00 98.50 105 GLN A CA 1
ATOM 843 C C . GLN A 1 105 ? 12.433 2.047 -8.154 1.00 98.50 105 GLN A C 1
ATOM 845 O O . GLN A 1 105 ? 13.165 2.252 -9.119 1.00 98.50 105 GLN A O 1
ATOM 850 N N . GLU A 1 106 ? 12.850 1.435 -7.047 1.00 98.62 106 GLU A N 1
ATOM 851 C CA . GLU A 1 106 ? 14.210 0.931 -6.859 1.00 98.62 106 GLU A CA 1
ATOM 852 C C . GLU A 1 106 ? 14.551 -0.105 -7.930 1.00 98.62 106 GLU A C 1
ATOM 854 O O . GLU A 1 106 ? 15.584 0.001 -8.594 1.00 98.62 106 GLU A O 1
ATOM 859 N N . ARG A 1 107 ? 13.638 -1.051 -8.186 1.00 98.44 107 ARG A N 1
ATOM 860 C CA . ARG A 1 107 ? 13.810 -2.040 -9.252 1.00 98.44 107 ARG A CA 1
ATOM 861 C C . ARG A 1 107 ? 13.937 -1.384 -10.627 1.00 98.44 107 ARG A C 1
ATOM 863 O O . ARG A 1 107 ? 14.822 -1.754 -11.392 1.00 98.44 107 ARG A O 1
ATOM 870 N N . ALA A 1 108 ? 13.092 -0.410 -10.944 1.00 98.62 108 ALA A N 1
ATOM 871 C CA . ALA A 1 108 ? 13.134 0.301 -12.217 1.00 98.62 108 ALA A CA 1
ATOM 872 C C . ALA A 1 108 ? 14.451 1.072 -12.428 1.00 98.62 108 ALA A C 1
ATOM 874 O O . ALA A 1 108 ? 14.963 1.121 -13.549 1.00 98.62 108 ALA A O 1
ATOM 875 N N . GLU A 1 109 ? 15.035 1.647 -11.372 1.00 98.62 109 GLU A N 1
ATOM 876 C CA . GLU A 1 109 ? 16.341 2.310 -11.474 1.00 98.62 109 GLU A CA 1
ATOM 877 C C . GLU A 1 109 ? 17.487 1.312 -11.723 1.00 98.62 109 GLU A C 1
ATOM 879 O O . GLU A 1 109 ? 18.414 1.650 -12.463 1.00 98.62 109 GLU A O 1
ATOM 884 N N . LEU A 1 110 ? 17.405 0.069 -11.221 1.00 98.62 110 LEU A N 1
ATOM 885 C CA . LEU A 1 110 ? 18.366 -0.990 -11.575 1.00 98.62 110 LEU A CA 1
ATOM 886 C C . LEU A 1 110 ? 18.323 -1.316 -13.077 1.00 98.62 110 LEU A C 1
ATOM 888 O O . LEU A 1 110 ? 19.364 -1.345 -13.737 1.00 98.62 110 LEU A O 1
ATOM 892 N N . GLU A 1 111 ? 17.121 -1.499 -13.630 1.00 98.62 111 GLU A N 1
ATOM 893 C CA . GLU A 1 111 ? 16.915 -1.782 -15.059 1.00 98.62 111 GLU A CA 1
ATOM 894 C C . GLU A 1 111 ? 17.474 -0.651 -15.943 1.00 98.62 111 GLU A C 1
ATOM 896 O O . GLU A 1 111 ? 18.194 -0.882 -16.920 1.00 98.62 111 GLU A O 1
ATOM 901 N N . LYS A 1 112 ? 17.208 0.601 -15.556 1.00 98.62 112 LYS A N 1
ATOM 902 C CA . LYS A 1 112 ? 17.720 1.800 -16.232 1.00 98.62 112 LYS A CA 1
ATOM 903 C C . LYS A 1 112 ? 19.241 1.902 -16.166 1.00 98.62 112 LYS A C 1
ATOM 905 O O . LYS A 1 112 ? 19.865 2.268 -17.163 1.00 98.62 112 LYS A O 1
ATOM 910 N N . ALA A 1 113 ? 19.847 1.600 -15.018 1.00 98.69 113 ALA A N 1
ATOM 911 C CA . ALA A 1 113 ? 21.297 1.635 -14.862 1.00 98.69 113 ALA A CA 1
ATOM 912 C C . ALA A 1 113 ? 21.976 0.617 -15.788 1.00 98.69 113 ALA A C 1
ATOM 914 O O . ALA A 1 113 ? 22.917 0.970 -16.504 1.00 98.69 113 ALA A O 1
ATOM 915 N N . TYR A 1 114 ? 21.461 -0.615 -15.840 1.00 98.69 114 TYR A N 1
ATOM 916 C CA . TYR A 1 114 ? 21.988 -1.654 -16.723 1.00 98.69 114 TYR A CA 1
ATOM 917 C C . TYR A 1 114 ? 21.834 -1.282 -18.203 1.00 98.69 114 TYR A C 1
ATOM 919 O O . TYR A 1 114 ? 22.818 -1.282 -18.947 1.00 98.69 114 TYR A O 1
ATOM 927 N N . SER A 1 115 ? 20.637 -0.844 -18.606 1.00 98.56 115 SER A N 1
ATOM 928 C CA . SER A 1 115 ? 20.368 -0.356 -19.962 1.00 98.56 115 SER A CA 1
ATOM 929 C C . SER A 1 115 ? 21.309 0.788 -20.370 1.00 98.56 115 SER A C 1
ATOM 931 O O . SER A 1 115 ? 21.910 0.744 -21.448 1.00 98.56 115 SER A O 1
ATOM 933 N N . SER A 1 116 ? 21.501 1.782 -19.496 1.00 98.44 116 SER A N 1
ATOM 934 C CA . SER A 1 116 ? 22.392 2.926 -19.733 1.00 98.44 116 SER A CA 1
ATOM 935 C C . SER A 1 116 ? 23.850 2.496 -19.897 1.00 98.44 116 SER A C 1
ATOM 937 O O . SER A 1 116 ? 24.545 2.991 -20.787 1.00 98.44 116 SER A O 1
ATOM 939 N N . ASN A 1 117 ? 24.314 1.558 -19.069 1.00 98.56 117 ASN A N 1
ATOM 940 C CA . ASN A 1 117 ? 25.681 1.051 -19.127 1.00 98.56 117 ASN A CA 1
ATOM 941 C C . ASN A 1 117 ? 25.945 0.265 -20.416 1.00 98.56 117 ASN A C 1
ATOM 943 O O . ASN A 1 117 ? 26.965 0.511 -21.059 1.00 98.56 117 ASN A O 1
ATOM 947 N N . LEU A 1 118 ? 25.015 -0.598 -20.842 1.00 98.50 118 LEU A N 1
ATOM 948 C CA . LEU A 1 118 ? 25.111 -1.311 -22.121 1.00 98.50 118 LEU A CA 1
ATOM 949 C C . LEU A 1 118 ? 25.161 -0.347 -23.307 1.00 98.50 118 LEU A C 1
ATOM 951 O O . LEU A 1 118 ? 26.008 -0.493 -24.186 1.00 98.50 118 LEU A O 1
ATOM 955 N N . LYS A 1 119 ? 24.310 0.685 -23.304 1.00 97.62 119 LYS A N 1
ATOM 956 C CA . LYS A 1 119 ? 24.281 1.685 -24.377 1.00 97.62 119 LYS A CA 1
ATOM 957 C C . LYS A 1 119 ? 25.592 2.465 -24.461 1.00 97.62 119 LYS A C 1
ATOM 959 O O . LYS A 1 119 ? 26.159 2.595 -25.541 1.00 97.62 119 LYS A O 1
ATOM 964 N N . LYS A 1 120 ? 26.117 2.928 -23.319 1.00 98.31 120 LYS A N 1
AT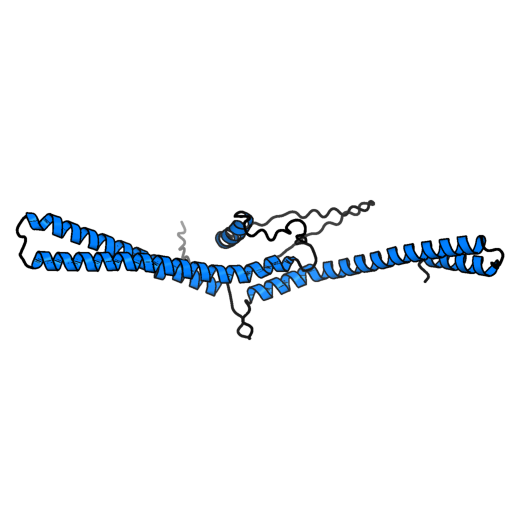OM 965 C CA . LYS A 1 120 ? 27.425 3.607 -23.243 1.00 98.31 120 LYS A CA 1
ATOM 966 C C . LYS A 1 120 ? 28.566 2.704 -23.716 1.00 98.31 120 LYS A C 1
ATOM 968 O O . LYS A 1 120 ? 29.440 3.168 -24.445 1.00 98.31 120 LYS A O 1
ATOM 973 N N . TRP A 1 121 ? 28.560 1.435 -23.304 1.00 98.50 121 TRP A N 1
ATOM 974 C CA . TRP A 1 121 ? 29.560 0.450 -23.711 1.00 98.50 121 TRP A CA 1
ATOM 975 C C . TRP A 1 121 ? 29.515 0.202 -25.224 1.00 98.50 121 TRP A C 1
ATOM 977 O O . TRP A 1 121 ? 30.549 0.349 -25.875 1.00 98.50 121 TRP A O 1
ATOM 987 N N . SER A 1 122 ? 28.330 -0.062 -25.789 1.00 97.75 122 SER A N 1
ATOM 988 C CA . SER A 1 122 ? 28.148 -0.262 -27.234 1.00 97.75 122 SER A CA 1
ATOM 989 C C . SER A 1 122 ? 28.631 0.953 -28.026 1.00 97.75 122 SER A C 1
ATOM 991 O O . SER A 1 122 ? 29.476 0.825 -28.908 1.00 97.75 122 SER A O 1
ATOM 993 N N . SER A 1 123 ? 28.183 2.162 -27.661 1.00 96.94 123 SER A N 1
ATOM 994 C CA . SER A 1 123 ? 28.561 3.388 -28.376 1.00 96.94 123 SER A CA 1
ATOM 995 C C . SER A 1 123 ? 30.072 3.642 -28.363 1.00 96.94 123 SER A C 1
ATOM 997 O O . SER A 1 123 ? 30.632 4.056 -29.377 1.00 96.94 123 SER A O 1
ATOM 999 N N . ARG A 1 124 ? 30.754 3.362 -27.244 1.00 97.19 124 ARG A N 1
ATOM 1000 C CA . ARG A 1 124 ? 32.217 3.478 -27.157 1.00 97.19 124 ARG A CA 1
ATOM 1001 C C . ARG A 1 124 ? 32.915 2.523 -28.128 1.00 97.19 124 ARG A C 1
ATOM 1003 O O . ARG A 1 124 ? 33.842 2.941 -28.817 1.00 97.19 124 ARG A O 1
ATOM 1010 N N . TRP A 1 125 ? 32.505 1.256 -28.160 1.00 95.75 125 TRP A N 1
ATOM 1011 C CA . TRP A 1 125 ? 33.154 0.248 -29.002 1.00 95.75 125 TRP A CA 1
ATOM 1012 C C . TRP A 1 125 ? 32.819 0.409 -30.479 1.00 95.75 125 TRP A C 1
ATOM 1014 O O . TRP A 1 125 ? 33.708 0.243 -31.307 1.00 95.75 125 TRP A O 1
ATOM 1024 N N . LEU A 1 126 ? 31.599 0.823 -30.818 1.00 94.38 126 LEU A N 1
ATOM 1025 C CA . LEU A 1 126 ? 31.256 1.207 -32.186 1.00 94.38 126 LEU A CA 1
ATOM 1026 C C . LEU A 1 126 ? 32.123 2.377 -32.663 1.00 94.38 126 LEU A C 1
ATOM 1028 O O . LEU A 1 126 ? 32.752 2.264 -33.709 1.00 94.38 126 LEU A O 1
ATOM 1032 N N . SER A 1 127 ? 32.265 3.435 -31.855 1.00 93.50 127 SER A N 1
ATOM 1033 C CA . SER A 1 127 ? 33.148 4.561 -32.187 1.00 93.50 127 SER A CA 1
ATOM 1034 C C . SER A 1 127 ? 34.613 4.141 -32.348 1.00 93.50 127 SER A C 1
ATOM 1036 O O . SER A 1 127 ? 35.305 4.682 -33.207 1.00 93.50 127 SER A O 1
ATOM 1038 N N . PHE A 1 128 ? 35.093 3.187 -31.544 1.00 92.25 128 PHE A N 1
ATOM 1039 C CA . PHE A 1 128 ? 36.431 2.621 -31.708 1.00 92.25 128 PHE A CA 1
ATOM 1040 C C . PHE A 1 128 ? 36.558 1.838 -33.022 1.00 92.25 128 PHE A C 1
ATOM 1042 O O . PHE A 1 128 ? 37.517 2.043 -33.758 1.00 92.25 128 PHE A O 1
ATOM 1049 N N . LEU A 1 129 ? 35.593 0.981 -33.357 1.00 90.56 129 LEU A N 1
ATOM 1050 C CA . LEU A 1 129 ? 35.612 0.201 -34.599 1.00 90.56 129 LEU A CA 1
ATOM 1051 C C . LEU A 1 129 ? 35.498 1.090 -35.843 1.00 90.56 129 LEU A C 1
ATOM 1053 O O . LEU A 1 129 ? 36.096 0.789 -36.872 1.00 90.56 129 LEU A O 1
ATOM 1057 N N . ASP A 1 130 ? 34.783 2.207 -35.744 1.00 88.00 130 ASP A N 1
ATOM 1058 C CA . ASP A 1 130 ? 34.649 3.177 -36.831 1.00 88.00 130 ASP A CA 1
ATOM 1059 C C . ASP A 1 130 ? 35.907 4.049 -37.022 1.00 88.00 130 ASP A C 1
ATOM 1061 O O . ASP A 1 130 ? 36.023 4.732 -38.037 1.00 88.00 130 ASP A O 1
ATOM 1065 N N . SER A 1 131 ? 36.894 3.979 -36.114 1.00 88.94 131 SER A N 1
ATOM 1066 C CA . SER A 1 131 ? 38.207 4.627 -36.296 1.00 88.94 131 SER A CA 1
ATOM 1067 C C . SER A 1 131 ? 39.084 3.968 -37.374 1.00 88.94 131 SER A C 1
ATOM 1069 O O . SER A 1 131 ? 40.094 4.544 -37.773 1.00 88.94 131 SER A O 1
ATOM 1071 N N . GLY A 1 132 ? 38.702 2.782 -37.867 1.00 79.19 132 GLY A N 1
ATOM 1072 C CA . GLY A 1 132 ? 39.343 2.120 -39.011 1.00 79.19 132 GLY A CA 1
ATOM 1073 C C . GLY A 1 132 ? 40.554 1.238 -38.685 1.00 79.19 132 GLY A C 1
ATOM 1074 O O . GLY A 1 132 ? 41.198 0.750 -39.610 1.00 79.19 132 GLY A O 1
ATOM 1075 N N . LEU A 1 133 ? 40.857 1.006 -37.401 1.00 77.25 133 LEU A N 1
ATOM 1076 C CA . LEU A 1 133 ? 41.938 0.106 -36.956 1.00 77.25 133 LEU A CA 1
ATOM 1077 C C . LEU A 1 133 ? 41.694 -1.372 -37.318 1.00 77.25 133 LEU A C 1
ATOM 1079 O O . LEU A 1 133 ? 42.643 -2.092 -37.603 1.00 77.25 133 LEU A O 1
ATOM 1083 N N . GLU A 1 134 ? 40.434 -1.807 -37.340 1.00 73.00 134 GLU A N 1
ATOM 1084 C CA . GLU A 1 134 ? 39.999 -3.151 -37.737 1.00 73.00 134 GLU A CA 1
ATOM 1085 C C . GLU A 1 134 ? 39.002 -3.030 -38.894 1.00 73.00 134 GLU A C 1
ATOM 1087 O O . GLU A 1 134 ? 38.055 -2.243 -38.824 1.00 73.00 134 GLU A O 1
ATOM 1092 N N . TYR A 1 135 ? 39.193 -3.797 -39.969 1.00 76.88 135 TYR A N 1
ATOM 1093 C CA . TYR A 1 135 ? 38.406 -3.664 -41.200 1.00 76.88 135 TYR A CA 1
ATOM 1094 C C . TYR A 1 135 ? 37.971 -5.015 -41.777 1.00 76.88 135 TYR A C 1
ATOM 1096 O O . TYR A 1 135 ? 38.392 -6.089 -41.350 1.00 76.88 135 TYR A O 1
ATOM 1104 N N . GLY A 1 136 ? 37.066 -4.965 -42.757 1.00 77.00 136 GLY A N 1
ATOM 1105 C CA . GLY A 1 136 ? 36.559 -6.157 -43.431 1.00 77.00 136 GLY A CA 1
ATOM 1106 C C . GLY A 1 136 ? 35.761 -7.084 -42.506 1.00 77.00 136 GLY A C 1
ATOM 1107 O O . GLY A 1 136 ? 35.121 -6.645 -41.545 1.00 77.00 136 GLY A O 1
ATOM 1108 N N . SER A 1 137 ? 35.787 -8.383 -42.806 1.00 82.81 137 SER A N 1
ATOM 1109 C CA . SER A 1 137 ? 35.003 -9.413 -42.111 1.00 82.81 137 SER A CA 1
ATOM 1110 C C . SER A 1 137 ? 35.383 -9.602 -40.637 1.00 82.81 137 SER A C 1
ATOM 1112 O O . SER A 1 137 ? 34.531 -10.033 -39.862 1.00 82.81 137 SER A O 1
ATOM 1114 N N . GLY A 1 138 ? 36.600 -9.222 -40.224 1.00 81.44 138 GLY A N 1
ATOM 1115 C CA . GLY A 1 138 ? 37.063 -9.301 -38.830 1.00 81.44 138 GLY A CA 1
ATOM 1116 C C . GLY A 1 138 ? 36.339 -8.345 -37.874 1.00 81.44 138 GLY A C 1
ATOM 1117 O O . GLY A 1 138 ? 36.085 -8.694 -36.724 1.00 81.44 138 GLY A O 1
ATOM 1118 N N . SER A 1 139 ? 35.900 -7.181 -38.368 1.00 87.06 139 SER A N 1
ATOM 1119 C CA . SER A 1 139 ? 35.133 -6.197 -37.579 1.00 87.06 139 SER A CA 1
ATOM 1120 C C . SER A 1 139 ? 33.662 -6.593 -37.367 1.00 87.06 139 SER A C 1
ATOM 1122 O O . SER A 1 139 ? 32.994 -6.107 -36.450 1.00 87.06 139 SER A O 1
ATOM 1124 N N . SER A 1 140 ? 33.138 -7.492 -38.208 1.00 89.62 140 SER A N 1
ATOM 1125 C CA . SER A 1 140 ? 31.713 -7.837 -38.244 1.00 89.62 140 SER A CA 1
ATOM 1126 C C . SER A 1 140 ? 31.214 -8.514 -36.957 1.00 89.62 140 SER A C 1
ATOM 1128 O O . SER A 1 140 ? 30.196 -8.062 -36.426 1.00 89.62 140 SER A O 1
ATOM 1130 N N . PRO A 1 141 ? 31.897 -9.530 -36.385 1.00 92.62 141 PRO A N 1
ATOM 1131 C CA . PRO A 1 141 ? 31.488 -10.126 -35.111 1.00 92.62 141 PRO A CA 1
ATOM 1132 C C . PRO A 1 141 ? 31.445 -9.113 -33.960 1.00 92.62 141 PRO A C 1
ATOM 1134 O O . PRO A 1 141 ? 30.520 -9.136 -33.153 1.00 92.62 141 PRO A O 1
ATOM 1137 N N . TRP A 1 142 ? 32.394 -8.174 -33.918 1.00 92.62 142 TRP A N 1
ATOM 1138 C CA . TRP A 1 142 ? 32.472 -7.153 -32.870 1.00 92.62 142 TRP A CA 1
ATOM 1139 C C . TRP A 1 142 ? 31.311 -6.160 -32.961 1.00 92.62 142 TRP A C 1
ATOM 1141 O O . TRP A 1 142 ? 30.662 -5.855 -31.958 1.00 92.62 142 TRP A O 1
ATOM 1151 N N . LYS A 1 143 ? 30.986 -5.707 -34.179 1.00 93.88 143 LYS A N 1
ATOM 1152 C CA . LYS A 1 143 ? 29.782 -4.899 -34.429 1.00 93.88 143 LYS A CA 1
ATOM 1153 C C . LYS A 1 143 ? 28.506 -5.683 -34.100 1.00 93.88 143 LYS A C 1
ATOM 1155 O O . LYS A 1 143 ? 27.540 -5.093 -33.624 1.00 93.88 143 LYS A O 1
ATOM 1160 N N . GLY A 1 144 ? 28.506 -7.001 -34.307 1.00 95.44 144 GLY A N 1
ATOM 1161 C CA . GLY A 1 144 ? 27.436 -7.905 -33.881 1.00 95.44 144 GLY A CA 1
ATOM 1162 C C . GLY A 1 144 ? 27.202 -7.888 -32.367 1.00 95.44 144 GLY A C 1
ATOM 1163 O O . GLY A 1 144 ? 26.062 -7.719 -31.943 1.00 95.44 144 GLY A O 1
ATOM 1164 N N . LEU A 1 145 ? 28.267 -7.971 -31.562 1.00 96.56 145 LEU A N 1
ATOM 1165 C CA . LEU A 1 145 ? 28.182 -7.873 -30.096 1.00 96.56 145 LEU A CA 1
ATOM 1166 C C . LEU A 1 145 ? 27.619 -6.521 -29.635 1.00 96.56 145 LEU A C 1
ATOM 1168 O O . LEU A 1 145 ? 26.789 -6.466 -28.735 1.00 96.56 145 LEU A O 1
ATOM 1172 N N . CYS A 1 146 ? 28.022 -5.424 -30.278 1.00 97.25 146 CYS A N 1
ATOM 1173 C CA . CYS A 1 146 ? 27.493 -4.093 -29.964 1.00 97.25 146 CYS A CA 1
ATOM 1174 C C . CYS A 1 146 ? 25.983 -3.991 -30.257 1.00 97.25 146 CYS A C 1
ATOM 1176 O O . CYS A 1 146 ? 25.217 -3.476 -29.444 1.00 97.25 146 CYS A O 1
ATOM 1178 N N . LYS A 1 147 ? 25.533 -4.546 -31.392 1.00 96.88 147 LYS A N 1
ATOM 1179 C CA . LYS A 1 147 ? 24.105 -4.599 -31.754 1.00 96.88 147 LYS A CA 1
ATOM 1180 C C . LYS A 1 147 ? 23.281 -5.437 -30.776 1.00 96.88 147 LYS A C 1
ATOM 1182 O O . LYS A 1 147 ? 22.158 -5.060 -30.452 1.00 96.88 147 LYS A O 1
ATOM 1187 N N . GLU A 1 148 ? 23.822 -6.563 -30.317 1.00 98.06 148 GLU A N 1
ATOM 1188 C CA . GLU A 1 148 ? 23.181 -7.390 -29.291 1.00 98.06 148 GLU A CA 1
ATOM 1189 C C . GLU A 1 148 ? 23.027 -6.607 -27.979 1.00 98.06 148 GLU A C 1
ATOM 1191 O O . GLU A 1 148 ? 21.911 -6.494 -27.469 1.00 98.06 148 GLU A O 1
ATOM 1196 N N . ALA A 1 149 ? 24.086 -5.934 -27.519 1.00 98.19 149 ALA A N 1
ATOM 1197 C CA . ALA A 1 149 ? 24.038 -5.100 -26.321 1.00 98.19 149 ALA A CA 1
ATOM 1198 C C . ALA A 1 149 ? 23.020 -3.948 -26.427 1.00 98.19 149 ALA A C 1
ATOM 1200 O O . ALA A 1 149 ? 22.358 -3.611 -25.444 1.00 98.19 149 ALA A O 1
ATOM 1201 N N . GLU A 1 150 ? 22.852 -3.345 -27.608 1.00 98.06 150 GLU A N 1
ATOM 1202 C CA . GLU A 1 150 ? 21.809 -2.340 -27.858 1.00 98.06 150 GLU A CA 1
ATOM 1203 C C . GLU A 1 150 ? 20.397 -2.925 -27.799 1.00 98.06 150 GLU A C 1
ATOM 1205 O O . GLU A 1 150 ? 19.503 -2.313 -27.210 1.00 98.06 150 GLU A O 1
ATOM 1210 N N . ALA A 1 151 ? 20.184 -4.115 -28.363 1.00 98.31 151 ALA A N 1
ATOM 1211 C CA . ALA A 1 151 ? 18.900 -4.802 -28.278 1.00 98.31 151 ALA A CA 1
ATOM 1212 C C . ALA A 1 151 ? 18.540 -5.134 -26.818 1.00 98.31 151 ALA A C 1
ATOM 1214 O O . ALA A 1 151 ? 17.421 -4.849 -26.382 1.00 98.31 151 ALA A O 1
ATOM 1215 N N . VAL A 1 152 ? 19.500 -5.644 -26.038 1.00 98.62 152 VAL A N 1
ATOM 1216 C CA . VAL A 1 152 ? 19.331 -5.909 -24.599 1.00 98.62 152 VAL A CA 1
ATOM 1217 C C . VAL A 1 152 ? 19.076 -4.608 -23.833 1.00 98.62 152 VAL A C 1
ATOM 1219 O O . VAL A 1 152 ? 18.136 -4.529 -23.042 1.00 98.62 152 VAL A O 1
ATOM 1222 N N . SER A 1 153 ? 19.838 -3.547 -24.111 1.00 98.56 153 SER A N 1
ATOM 1223 C CA . SER A 1 153 ? 19.626 -2.219 -23.522 1.00 98.56 153 SER A CA 1
ATOM 1224 C C . SER A 1 153 ? 18.193 -1.718 -23.737 1.00 98.56 153 SER A C 1
ATOM 1226 O O . SER A 1 153 ? 17.548 -1.271 -22.782 1.00 98.56 153 SER A O 1
ATOM 1228 N N . ASN A 1 154 ? 17.661 -1.844 -24.956 1.00 98.38 154 ASN A N 1
ATOM 1229 C CA . ASN A 1 154 ? 16.288 -1.452 -25.279 1.00 98.38 154 ASN A CA 1
ATOM 1230 C C . ASN A 1 154 ? 15.250 -2.321 -24.550 1.00 98.38 154 ASN A C 1
ATOM 1232 O O . ASN A 1 154 ? 14.260 -1.790 -24.046 1.00 98.38 154 ASN A O 1
ATOM 1236 N N . ALA A 1 155 ? 15.482 -3.633 -24.440 1.00 98.50 155 ALA A N 1
ATOM 1237 C CA . ALA A 1 155 ? 14.602 -4.532 -23.696 1.00 98.50 155 ALA A CA 1
ATOM 1238 C C . ALA A 1 155 ? 14.519 -4.148 -22.207 1.00 98.50 155 ALA A C 1
ATOM 1240 O O . ALA A 1 155 ? 13.421 -4.001 -21.671 1.00 98.50 155 ALA A O 1
ATOM 1241 N N . HIS A 1 156 ? 15.656 -3.890 -21.555 1.00 98.62 156 HIS A N 1
ATOM 1242 C CA . HIS A 1 156 ? 15.692 -3.435 -20.159 1.00 98.62 156 HIS A CA 1
ATOM 1243 C C . HIS A 1 156 ? 15.055 -2.049 -19.973 1.00 98.62 156 HIS A C 1
ATOM 1245 O O . HIS A 1 156 ? 14.337 -1.812 -19.000 1.00 98.62 156 HIS A O 1
ATOM 1251 N N . GLN A 1 157 ? 15.241 -1.138 -20.934 1.00 98.56 157 GLN A N 1
ATOM 1252 C CA . GLN A 1 157 ? 14.561 0.157 -20.918 1.00 98.56 157 GLN A CA 1
ATOM 1253 C C . GLN A 1 157 ? 13.034 -0.003 -21.004 1.00 98.56 157 GLN A C 1
ATOM 1255 O O . GLN A 1 157 ? 12.305 0.714 -20.318 1.00 98.56 157 GLN A O 1
ATOM 1260 N N . ASN A 1 158 ? 12.548 -0.956 -21.803 1.00 98.44 158 ASN A N 1
ATOM 1261 C CA . ASN A 1 158 ? 11.125 -1.273 -21.888 1.00 98.44 158 ASN A CA 1
ATOM 1262 C C . ASN A 1 158 ? 10.584 -1.837 -20.565 1.00 98.44 158 ASN A C 1
ATOM 1264 O O . ASN A 1 158 ? 9.547 -1.381 -20.091 1.00 98.44 158 ASN A O 1
ATOM 1268 N N . VAL A 1 159 ? 11.313 -2.757 -19.919 1.00 98.50 159 VAL A N 1
ATOM 1269 C CA . VAL A 1 159 ? 10.946 -3.276 -18.587 1.00 98.50 159 VAL A CA 1
ATOM 1270 C C . VAL A 1 159 ? 10.834 -2.138 -17.572 1.00 98.50 159 VAL A C 1
ATOM 1272 O O . VAL A 1 159 ? 9.838 -2.052 -16.854 1.00 98.50 159 VAL A O 1
ATOM 1275 N N . ARG A 1 160 ? 11.807 -1.217 -17.543 1.00 98.38 160 ARG A N 1
ATOM 1276 C CA . ARG A 1 160 ? 11.748 -0.025 -16.685 1.00 98.38 160 ARG A CA 1
ATOM 1277 C C . ARG A 1 160 ? 10.498 0.817 -16.947 1.00 98.38 160 ARG A C 1
ATOM 1279 O O . ARG A 1 160 ? 9.883 1.288 -15.994 1.00 98.38 160 ARG A O 1
ATOM 1286 N N . ASN A 1 161 ? 10.143 1.034 -18.211 1.00 98.38 161 ASN A N 1
ATOM 1287 C CA . ASN A 1 161 ? 8.966 1.827 -18.563 1.00 98.38 161 ASN A CA 1
ATOM 1288 C C . ASN A 1 161 ? 7.680 1.140 -18.093 1.00 98.38 161 ASN A C 1
ATOM 1290 O O . ASN A 1 161 ? 6.900 1.775 -17.402 1.00 98.38 161 ASN A O 1
ATOM 1294 N N . ILE A 1 162 ? 7.517 -0.166 -18.324 1.00 98.31 162 ILE A N 1
ATOM 1295 C CA . ILE A 1 162 ? 6.355 -0.930 -17.828 1.00 98.31 162 ILE A CA 1
ATOM 1296 C C . ILE A 1 162 ? 6.247 -0.845 -16.296 1.00 98.31 162 ILE A C 1
ATOM 1298 O O . ILE A 1 162 ? 5.166 -0.625 -15.748 1.00 98.31 162 ILE A O 1
ATOM 1302 N N . LEU A 1 163 ? 7.370 -0.989 -15.582 1.00 97.44 163 LEU A N 1
ATOM 1303 C CA . LEU A 1 163 ? 7.391 -0.905 -14.119 1.00 97.44 163 LEU A CA 1
ATOM 1304 C C . LEU A 1 163 ? 6.876 0.447 -13.608 1.00 97.44 163 LEU A C 1
ATOM 1306 O O . LEU A 1 163 ? 6.095 0.481 -12.658 1.00 97.44 163 LEU A O 1
ATOM 1310 N N . ILE A 1 164 ? 7.302 1.551 -14.219 1.00 98.44 164 ILE A N 1
ATOM 1311 C CA . ILE A 1 164 ? 6.939 2.898 -13.765 1.00 98.44 164 ILE A CA 1
ATOM 1312 C C . ILE A 1 164 ? 5.579 3.328 -14.309 1.00 98.44 164 ILE A C 1
ATOM 1314 O O . ILE A 1 164 ? 4.701 3.723 -13.541 1.00 98.44 164 ILE A O 1
ATOM 1318 N N . ASP A 1 165 ? 5.411 3.252 -15.621 1.00 97.81 165 ASP A N 1
ATOM 1319 C CA . ASP A 1 165 ? 4.331 3.915 -16.337 1.00 97.81 165 ASP A CA 1
ATOM 1320 C C . ASP A 1 165 ? 3.022 3.129 -16.207 1.00 97.81 165 ASP A C 1
ATOM 1322 O O . ASP A 1 165 ? 1.978 3.748 -16.005 1.00 97.81 165 ASP A O 1
ATOM 1326 N N . ASP A 1 166 ? 3.086 1.792 -16.185 1.00 95.12 166 ASP A N 1
ATOM 1327 C CA . ASP A 1 166 ? 1.904 0.936 -16.056 1.00 95.12 166 ASP A CA 1
ATOM 1328 C C . ASP A 1 166 ? 1.697 0.482 -14.607 1.00 95.12 166 ASP A C 1
ATOM 1330 O O . ASP A 1 166 ? 0.665 0.760 -13.991 1.00 95.12 166 ASP A O 1
ATOM 1334 N N . ILE A 1 167 ? 2.685 -0.213 -14.031 1.00 95.81 167 ILE A N 1
ATOM 1335 C CA . ILE A 1 167 ? 2.508 -0.902 -12.746 1.00 95.81 167 ILE A CA 1
ATOM 1336 C C . ILE A 1 167 ? 2.474 0.103 -11.591 1.00 95.81 167 ILE A C 1
ATOM 1338 O O . ILE A 1 167 ? 1.509 0.128 -10.825 1.00 95.81 167 ILE A O 1
ATOM 1342 N N . GLN A 1 168 ? 3.499 0.949 -11.446 1.00 97.44 168 GLN A N 1
ATOM 1343 C CA . GLN A 1 168 ? 3.564 1.905 -10.337 1.00 97.44 168 GLN A CA 1
ATOM 1344 C C . GLN A 1 168 ? 2.440 2.948 -10.427 1.00 97.44 168 GLN A C 1
ATOM 1346 O O . GLN A 1 168 ? 1.813 3.261 -9.411 1.00 97.44 168 GLN A O 1
ATOM 1351 N N . THR A 1 169 ? 2.145 3.459 -11.626 1.00 98.12 169 THR A N 1
ATOM 1352 C CA . THR A 1 169 ? 0.991 4.344 -11.855 1.00 98.12 169 THR A CA 1
ATOM 1353 C C . THR A 1 169 ? -0.319 3.655 -11.490 1.00 98.12 169 THR A C 1
ATOM 1355 O O . THR A 1 169 ? -1.138 4.253 -10.791 1.00 98.12 169 THR A O 1
ATOM 1358 N N . GLY A 1 170 ? -0.499 2.390 -11.880 1.00 97.06 170 GLY A N 1
ATOM 1359 C CA . GLY A 1 170 ? -1.669 1.590 -11.524 1.00 97.06 170 GLY A CA 1
ATOM 1360 C C . GLY A 1 170 ? -1.848 1.443 -10.012 1.00 97.06 170 GLY A C 1
ATOM 1361 O O . GLY A 1 170 ? -2.941 1.679 -9.499 1.00 97.06 170 GLY A O 1
ATOM 1362 N N . VAL A 1 171 ? -0.773 1.145 -9.272 1.00 96.12 171 VAL A N 1
ATOM 1363 C CA . VAL A 1 171 ? -0.810 1.060 -7.798 1.00 96.12 171 VAL A CA 1
ATOM 1364 C C . VAL A 1 171 ? -1.164 2.412 -7.172 1.00 96.12 171 VAL A C 1
ATOM 1366 O O . VAL A 1 171 ? -2.010 2.467 -6.279 1.00 96.12 171 VAL A O 1
ATOM 1369 N N . LYS A 1 172 ? -0.563 3.512 -7.645 1.00 97.19 172 LYS A N 1
ATOM 1370 C CA . LYS A 1 172 ? -0.859 4.872 -7.156 1.00 97.19 172 LYS A CA 1
ATOM 1371 C C . LYS A 1 172 ? -2.312 5.267 -7.412 1.00 97.19 172 LYS A C 1
ATOM 1373 O O . LYS A 1 172 ? -2.958 5.834 -6.530 1.00 97.19 172 LYS A O 1
ATOM 1378 N N . GLN A 1 173 ? -2.830 4.961 -8.598 1.00 96.94 173 GLN A N 1
ATOM 1379 C CA . GLN A 1 173 ? -4.215 5.240 -8.957 1.00 96.94 173 GLN A CA 1
ATOM 1380 C C . GLN A 1 173 ? -5.177 4.408 -8.101 1.00 96.94 173 GLN A C 1
ATOM 1382 O O . GLN A 1 173 ? -6.075 4.969 -7.479 1.00 96.94 173 GLN A O 1
ATOM 1387 N N . TRP A 1 174 ? -4.918 3.106 -7.956 1.00 97.44 174 TRP A N 1
ATOM 1388 C CA . TRP A 1 174 ? -5.702 2.237 -7.079 1.00 97.44 174 TRP A CA 1
ATOM 1389 C C . TRP A 1 174 ? -5.716 2.745 -5.632 1.00 97.44 174 TRP A C 1
ATOM 1391 O O . TRP A 1 174 ? -6.780 2.839 -5.021 1.00 97.44 174 TRP A O 1
ATOM 1401 N N . GLN A 1 175 ? -4.558 3.141 -5.092 1.00 96.00 175 GLN A N 1
ATOM 1402 C CA . GLN A 1 175 ? -4.454 3.690 -3.740 1.00 96.00 175 GLN A CA 1
ATOM 1403 C C . GLN A 1 175 ? -5.304 4.959 -3.584 1.00 96.00 175 GLN A C 1
ATOM 1405 O O . GLN A 1 175 ? -5.993 5.116 -2.577 1.00 96.00 175 GLN A O 1
ATOM 1410 N N . LYS A 1 176 ? -5.276 5.855 -4.576 1.00 95.50 176 LYS A N 1
ATOM 1411 C CA . LYS A 1 176 ? -6.067 7.092 -4.580 1.00 95.50 176 LYS A CA 1
ATOM 1412 C C . LYS A 1 176 ? -7.574 6.820 -4.598 1.00 95.50 176 LYS A C 1
ATOM 1414 O O . LYS A 1 176 ? -8.308 7.539 -3.928 1.00 95.50 176 LYS A O 1
ATOM 1419 N N . ASP A 1 177 ? -8.008 5.798 -5.330 1.00 95.50 177 ASP A N 1
ATOM 1420 C CA . ASP A 1 177 ? -9.426 5.448 -5.473 1.00 95.50 177 ASP A CA 1
ATOM 1421 C C . ASP A 1 177 ? -10.001 4.737 -4.236 1.00 95.50 177 ASP A C 1
ATOM 1423 O O . ASP A 1 177 ? -11.212 4.763 -4.019 1.00 95.50 177 ASP A O 1
ATOM 1427 N N . HIS A 1 178 ? -9.151 4.109 -3.415 1.00 92.81 178 HIS A N 1
ATOM 1428 C CA . HIS A 1 178 ? -9.584 3.307 -2.261 1.00 92.81 178 HIS A CA 1
ATOM 1429 C C . HIS A 1 178 ? -9.298 3.957 -0.904 1.00 92.81 178 HIS A C 1
ATOM 1431 O O . HIS A 1 178 ? -9.916 3.579 0.089 1.00 92.81 178 HIS A O 1
ATOM 1437 N N . PHE A 1 179 ? -8.376 4.920 -0.837 1.00 94.38 179 PHE A N 1
ATOM 1438 C CA . PHE A 1 179 ? -7.991 5.574 0.410 1.00 94.38 179 PHE A CA 1
ATOM 1439 C C . PHE A 1 179 ? -8.122 7.088 0.302 1.00 94.38 179 PHE A C 1
ATOM 1441 O O . PHE A 1 179 ? -7.301 7.772 -0.317 1.00 94.38 179 PHE A O 1
ATOM 1448 N N . HIS A 1 180 ? -9.119 7.639 0.987 1.00 95.44 180 HIS A N 1
ATOM 1449 C CA . HIS A 1 180 ? -9.417 9.060 0.927 1.00 95.44 180 HIS A CA 1
ATOM 1450 C C . HIS A 1 180 ? -8.949 9.752 2.198 1.00 95.44 180 HIS A C 1
ATOM 1452 O O . HIS A 1 180 ? -9.505 9.578 3.283 1.00 95.44 180 HIS A O 1
ATOM 1458 N N . LYS A 1 181 ? -7.940 10.614 2.071 1.00 93.19 181 LYS A N 1
ATOM 1459 C CA . LYS A 1 181 ? -7.492 11.446 3.191 1.00 93.19 181 LYS A CA 1
ATOM 1460 C C . LYS A 1 181 ? -8.553 12.487 3.553 1.00 93.19 181 LYS A C 1
ATOM 1462 O O . LYS A 1 181 ? -9.160 13.126 2.693 1.00 93.19 181 LYS A O 1
ATOM 1467 N N . SER A 1 182 ? -8.763 12.672 4.850 1.00 89.31 182 SER A N 1
ATOM 1468 C CA . SER A 1 182 ? -9.520 13.792 5.407 1.00 89.31 182 SER A CA 1
ATOM 1469 C C . SER A 1 182 ? -8.827 15.116 5.079 1.00 89.31 182 SER A C 1
ATOM 1471 O O . SER A 1 182 ? -7.619 15.241 5.273 1.00 89.31 182 SER A O 1
ATOM 1473 N N . SER A 1 183 ? -9.598 16.115 4.640 1.00 85.19 183 SER A N 1
ATOM 1474 C CA . SER A 1 183 ? -9.089 17.464 4.346 1.00 85.19 183 SER A CA 1
ATOM 1475 C C . SER A 1 183 ? -8.683 18.241 5.605 1.00 85.19 183 SER A C 1
ATOM 1477 O O . SER A 1 183 ? -7.903 19.182 5.516 1.00 85.19 183 SER A O 1
ATOM 1479 N N . LEU A 1 184 ? -9.203 17.854 6.775 1.00 84.19 184 LEU A N 1
ATOM 1480 C CA . LEU A 1 184 ? -8.876 18.478 8.059 1.00 84.19 184 LEU A CA 1
ATOM 1481 C C . LEU A 1 184 ? -7.650 17.810 8.711 1.00 84.19 184 LEU A C 1
ATOM 1483 O O . LEU A 1 184 ? -7.608 16.574 8.746 1.00 84.19 184 LEU A O 1
ATOM 1487 N N . PRO A 1 185 ? -6.698 18.587 9.268 1.00 80.94 185 PRO A N 1
ATOM 1488 C CA . PRO A 1 185 ? -5.598 18.062 10.077 1.00 80.94 185 PRO A CA 1
ATOM 1489 C C . PRO A 1 185 ? -6.083 17.451 11.411 1.00 80.94 185 PRO A C 1
ATOM 1491 O O . PRO A 1 185 ? -6.984 18.021 12.029 1.00 80.94 185 PRO A O 1
ATOM 1494 N N . PRO A 1 186 ? -5.481 16.346 11.904 1.00 81.88 186 PRO A N 1
ATOM 1495 C CA . PRO A 1 186 ? -4.493 15.497 11.233 1.00 81.88 186 PRO A CA 1
ATOM 1496 C C . PRO A 1 186 ? -5.110 14.682 10.081 1.00 81.88 186 PRO A C 1
ATOM 1498 O O . PRO A 1 186 ? -6.225 14.158 10.192 1.00 81.88 186 PRO A O 1
ATOM 1501 N N . GLN A 1 187 ? -4.360 14.549 8.977 1.00 82.00 187 GLN A N 1
ATOM 1502 C CA . GLN A 1 187 ? -4.785 13.771 7.807 1.00 82.00 187 GLN A CA 1
ATOM 1503 C C . GLN A 1 187 ? -4.942 12.298 8.191 1.00 82.00 187 GLN A C 1
ATOM 1505 O O . GLN A 1 187 ? -3.977 11.566 8.379 1.00 82.00 187 GLN A O 1
ATOM 1510 N N . THR A 1 188 ? -6.194 11.885 8.305 1.00 88.62 188 THR A N 1
ATOM 1511 C CA . THR A 1 188 ? -6.633 10.532 8.657 1.00 88.62 188 THR A CA 1
ATOM 1512 C C . THR A 1 188 ? -7.444 9.976 7.498 1.00 88.62 188 THR A C 1
ATOM 1514 O O . THR A 1 188 ? -8.113 10.743 6.799 1.00 88.62 188 THR A O 1
ATOM 1517 N N . LEU A 1 189 ? -7.382 8.666 7.268 1.00 93.69 189 LEU A N 1
ATOM 1518 C CA . LEU A 1 189 ? -8.183 8.032 6.223 1.00 93.69 189 LEU A CA 1
ATOM 1519 C C . LEU A 1 189 ? -9.662 8.059 6.617 1.00 93.69 189 LEU A C 1
ATOM 1521 O O . LEU A 1 189 ? -10.023 7.758 7.761 1.00 93.69 189 LEU A O 1
ATOM 1525 N N . LYS A 1 190 ? -10.521 8.450 5.673 1.00 94.81 190 LYS A N 1
ATOM 1526 C CA . LYS A 1 190 ? -11.975 8.465 5.867 1.00 94.81 190 LYS A CA 1
ATOM 1527 C C . LYS A 1 190 ? -12.494 7.054 6.125 1.00 94.81 190 LYS A C 1
ATOM 1529 O O . LYS A 1 190 ? -13.354 6.883 6.979 1.00 94.81 190 LYS A O 1
ATOM 1534 N N . GLU A 1 191 ? -11.914 6.060 5.463 1.00 92.94 191 GLU A N 1
ATOM 1535 C CA . GLU A 1 191 ? -12.244 4.643 5.605 1.00 92.94 191 GLU A CA 1
ATOM 1536 C C . GLU A 1 191 ? -11.961 4.153 7.029 1.00 92.94 191 GLU A C 1
ATOM 1538 O O . GLU A 1 191 ? -12.828 3.553 7.655 1.00 92.94 191 GLU A O 1
ATOM 1543 N N . THR A 1 192 ? -10.794 4.490 7.593 1.00 93.31 192 THR A N 1
ATOM 1544 C CA . THR A 1 192 ? -10.446 4.164 8.987 1.00 93.31 192 THR A CA 1
ATOM 1545 C C . THR A 1 192 ? -11.481 4.733 9.961 1.00 93.31 192 THR A C 1
ATOM 1547 O O . THR A 1 192 ? -11.963 4.021 10.841 1.00 93.31 192 THR A O 1
ATOM 1550 N N . LYS A 1 193 ? -11.875 6.003 9.782 1.00 93.00 193 LYS A N 1
ATOM 1551 C CA . LYS A 1 193 ? -12.913 6.641 10.611 1.00 93.00 193 LYS A CA 1
ATOM 1552 C C . LYS A 1 193 ? -14.276 5.972 10.454 1.00 93.00 193 LYS A C 1
ATOM 1554 O O . LYS A 1 193 ? -14.962 5.780 11.453 1.00 93.00 193 LYS A O 1
ATOM 1559 N N . GLN A 1 194 ? -14.658 5.638 9.224 1.00 93.06 194 GLN A N 1
ATOM 1560 C CA . GLN A 1 194 ? -15.928 4.980 8.935 1.00 93.06 194 GLN A CA 1
ATOM 1561 C C . GLN A 1 194 ? -16.003 3.612 9.621 1.00 93.06 194 GLN A C 1
ATOM 1563 O O . GLN A 1 194 ? -16.957 3.347 10.345 1.00 93.06 194 GLN A O 1
ATOM 1568 N N . PHE A 1 195 ? -14.967 2.780 9.485 1.00 92.38 195 PHE A N 1
ATOM 1569 C CA . PHE A 1 195 ? -14.951 1.465 10.125 1.00 92.38 195 PHE A CA 1
ATOM 1570 C C . PHE A 1 195 ? -14.960 1.547 11.651 1.00 92.38 195 PHE A C 1
ATOM 1572 O O . PHE A 1 195 ? -15.647 0.754 12.289 1.00 92.38 195 PHE A O 1
ATOM 1579 N N . GLU A 1 196 ? -14.241 2.502 12.248 1.00 94.50 196 GLU A N 1
ATOM 1580 C CA . GLU A 1 196 ? -14.293 2.728 13.697 1.00 94.50 196 GLU A CA 1
ATOM 1581 C C . GLU A 1 196 ? -15.731 3.035 14.151 1.00 94.50 196 GLU A C 1
ATOM 1583 O O . GLU A 1 196 ? -16.231 2.396 15.075 1.00 94.50 196 GLU A O 1
ATOM 1588 N N . GLN A 1 197 ? -16.432 3.937 13.452 1.00 94.75 197 GLN A N 1
ATOM 1589 C CA . GLN A 1 197 ? -17.829 4.273 13.751 1.00 94.75 197 GLN A CA 1
ATOM 1590 C C . GLN A 1 197 ? -18.763 3.070 13.592 1.00 94.75 197 GLN A C 1
ATOM 1592 O O . GLN A 1 197 ? -19.612 2.834 14.454 1.00 94.75 197 GLN A O 1
ATOM 1597 N N . ASP A 1 198 ? -18.600 2.286 12.528 1.00 93.75 198 ASP A N 1
ATOM 1598 C CA . ASP A 1 198 ? -19.437 1.113 12.269 1.00 93.75 198 ASP A CA 1
ATOM 1599 C C . ASP A 1 198 ? -19.262 0.042 13.354 1.00 93.75 198 ASP A C 1
ATOM 1601 O O . ASP A 1 198 ? -20.248 -0.509 13.855 1.00 93.75 198 ASP A O 1
ATOM 1605 N N . PHE A 1 199 ? -18.022 -0.215 13.784 1.00 95.06 199 PHE A N 1
ATOM 1606 C CA . PHE A 1 199 ? -17.751 -1.131 14.891 1.00 95.06 199 PHE A CA 1
ATOM 1607 C C . PHE A 1 199 ? -18.292 -0.609 16.225 1.00 95.06 199 PHE A C 1
ATOM 1609 O O . PHE A 1 199 ? -18.910 -1.376 16.971 1.00 95.06 199 PHE A O 1
ATOM 1616 N N . GLU A 1 200 ? -18.119 0.681 16.528 1.00 94.38 200 GLU A N 1
ATOM 1617 C CA . GLU A 1 200 ? -18.680 1.292 17.736 1.00 94.38 200 GLU A CA 1
ATOM 1618 C C . GLU A 1 200 ? -20.208 1.165 17.771 1.00 94.38 200 GLU A C 1
ATOM 1620 O O . GLU A 1 200 ? -20.781 0.792 18.802 1.00 94.38 200 GLU A O 1
ATOM 1625 N N . LEU A 1 201 ? -20.878 1.426 16.645 1.00 94.56 201 LEU A N 1
ATOM 1626 C CA . LEU A 1 201 ? -22.327 1.298 16.508 1.00 94.56 201 LEU A CA 1
ATOM 1627 C C . LEU A 1 201 ? -22.786 -0.150 16.691 1.00 94.56 201 LEU A C 1
ATOM 1629 O O . LEU A 1 201 ? -23.709 -0.399 17.475 1.00 94.56 201 LEU A O 1
ATOM 1633 N N . ALA A 1 202 ? -22.121 -1.101 16.033 1.00 93.44 202 ALA A N 1
ATOM 1634 C CA . ALA A 1 202 ? -22.428 -2.523 16.144 1.00 93.44 202 ALA A CA 1
ATOM 1635 C C . ALA A 1 202 ? -22.231 -3.043 17.580 1.00 93.44 202 ALA A C 1
ATOM 1637 O O . ALA A 1 202 ? -23.056 -3.801 18.097 1.00 93.44 202 ALA A O 1
ATOM 1638 N N . GLN A 1 203 ? -21.176 -2.597 18.270 1.00 94.19 203 GLN A N 1
ATOM 1639 C CA . GLN A 1 203 ? -20.848 -3.061 19.618 1.00 94.19 203 GLN A CA 1
ATOM 1640 C C . GLN A 1 203 ? -21.615 -2.319 20.726 1.00 94.19 203 GLN A C 1
ATOM 1642 O O . GLN A 1 203 ? -21.676 -2.800 21.861 1.00 94.19 203 GLN A O 1
ATOM 1647 N N . LYS A 1 204 ? -22.252 -1.178 20.433 1.00 93.12 204 LYS A N 1
ATOM 1648 C CA . LYS A 1 204 ? -22.892 -0.291 21.423 1.00 93.12 204 LYS A CA 1
ATOM 1649 C C . LYS A 1 204 ? -23.851 -1.011 22.373 1.00 93.12 204 LYS A C 1
ATOM 1651 O O . LYS A 1 204 ? -23.751 -0.860 23.594 1.00 93.12 204 LYS A O 1
ATOM 1656 N N . GLN A 1 205 ? -24.790 -1.787 21.829 1.00 93.81 205 GLN A N 1
ATOM 1657 C CA . GLN A 1 205 ? -25.807 -2.471 22.639 1.00 93.81 205 GLN A CA 1
ATOM 1658 C C . GLN A 1 205 ? -25.202 -3.603 23.474 1.00 93.81 205 GLN A C 1
ATOM 1660 O O . GLN A 1 205 ? -25.541 -3.747 24.651 1.00 93.81 205 GLN A O 1
ATOM 1665 N N . TRP A 1 206 ? -24.276 -4.366 22.889 1.00 92.50 206 TRP A N 1
ATOM 1666 C CA . TRP A 1 206 ? -23.551 -5.428 23.583 1.00 92.50 206 TRP A CA 1
ATOM 1667 C C . TRP A 1 206 ? -22.710 -4.869 24.732 1.00 92.50 206 TRP A C 1
ATOM 1669 O O . TRP A 1 206 ? -22.873 -5.296 25.871 1.00 92.50 206 TRP A O 1
ATOM 1679 N N . SER A 1 207 ? -21.905 -3.837 24.471 1.00 93.69 207 SER A N 1
ATOM 1680 C CA . SER A 1 207 ? -21.077 -3.176 25.484 1.00 93.69 207 SER A CA 1
ATOM 1681 C C . SER A 1 207 ? -21.921 -2.642 26.646 1.00 93.69 207 SER A C 1
ATOM 1683 O O . SER A 1 207 ? -21.556 -2.804 27.811 1.00 93.69 207 SER A O 1
ATOM 1685 N N . LYS A 1 208 ? -23.103 -2.071 26.364 1.00 94.81 208 LYS A N 1
ATOM 1686 C CA . LYS A 1 208 ? -24.040 -1.617 27.405 1.00 94.81 208 LYS A CA 1
ATOM 1687 C C . LYS A 1 208 ? -24.530 -2.768 28.289 1.00 94.81 208 LYS A C 1
ATOM 1689 O O . LYS A 1 208 ? -24.598 -2.604 29.506 1.00 94.81 208 LYS A O 1
ATOM 1694 N N . ARG A 1 209 ? -24.884 -3.915 27.704 1.00 94.44 209 ARG A N 1
ATOM 1695 C CA . ARG A 1 209 ? -25.339 -5.100 28.456 1.00 94.44 209 ARG A CA 1
ATOM 1696 C C . ARG A 1 209 ? -24.200 -5.735 29.244 1.00 94.44 209 ARG A C 1
ATOM 1698 O O . ARG A 1 209 ? -24.378 -6.022 30.422 1.00 94.44 209 ARG A O 1
ATOM 1705 N N . LEU A 1 210 ? -23.028 -5.867 28.633 1.00 92.75 210 LEU A N 1
ATOM 1706 C CA . LEU A 1 210 ? -21.839 -6.423 29.269 1.00 92.75 210 LEU A CA 1
ATOM 1707 C C . LEU A 1 210 ? -21.420 -5.598 30.496 1.00 92.75 210 LEU A C 1
ATOM 1709 O O . LEU A 1 210 ? -21.148 -6.162 31.551 1.00 92.75 210 LEU A O 1
ATOM 1713 N N . LYS A 1 211 ? -21.474 -4.261 30.408 1.00 95.19 211 LYS A N 1
ATOM 1714 C CA . LYS A 1 211 ? -21.262 -3.372 31.564 1.00 95.19 211 LYS A CA 1
ATOM 1715 C C . LYS A 1 211 ? -22.227 -3.676 32.712 1.00 95.19 211 LYS A C 1
ATOM 1717 O O . LYS A 1 211 ? -21.778 -3.790 33.845 1.00 95.19 211 LYS A O 1
ATOM 1722 N N . LYS A 1 212 ? -23.523 -3.863 32.427 1.00 95.19 212 LYS A N 1
ATOM 1723 C CA . LYS A 1 212 ? -24.507 -4.244 33.457 1.00 95.19 212 LYS A CA 1
ATOM 1724 C C . LYS A 1 212 ? -24.164 -5.587 34.097 1.00 95.19 212 LYS A C 1
ATOM 1726 O O . LYS A 1 212 ? -24.162 -5.676 35.314 1.00 95.19 212 LYS A O 1
ATOM 1731 N N . VAL A 1 213 ? -23.812 -6.593 33.294 1.00 95.50 213 VAL A N 1
ATOM 1732 C CA . VAL A 1 213 ? -23.392 -7.910 33.801 1.00 95.50 213 VAL A CA 1
ATOM 1733 C C . VAL A 1 213 ? -22.186 -7.780 34.732 1.00 95.50 213 VAL A C 1
ATOM 1735 O O . VAL A 1 213 ? -22.194 -8.354 35.817 1.00 95.50 213 VAL A O 1
ATOM 1738 N N . HIS A 1 214 ? -21.170 -6.995 34.363 1.00 94.12 214 HIS A N 1
ATOM 1739 C CA . HIS A 1 214 ? -20.009 -6.764 35.226 1.00 94.12 214 HIS A CA 1
ATOM 1740 C C . HIS A 1 214 ? -20.364 -6.031 36.524 1.00 94.12 214 HIS A C 1
ATOM 1742 O O . HIS A 1 214 ? -19.867 -6.419 37.582 1.00 94.12 214 HIS A O 1
ATOM 1748 N N . THR A 1 215 ? -21.232 -5.017 36.466 1.00 95.31 215 THR A N 1
ATOM 1749 C CA . THR A 1 215 ? -21.722 -4.307 37.656 1.00 95.31 215 THR A CA 1
ATOM 1750 C C . THR A 1 215 ? -22.482 -5.248 38.586 1.00 95.31 215 THR A C 1
ATOM 1752 O O . THR A 1 215 ? -22.091 -5.395 39.740 1.00 95.31 215 THR A O 1
ATOM 1755 N N . THR A 1 216 ? -23.481 -5.971 38.076 1.00 93.38 216 THR A N 1
ATOM 1756 C CA . THR A 1 216 ? -24.281 -6.913 38.871 1.00 93.38 216 THR A CA 1
ATOM 1757 C C . THR A 1 216 ? -23.426 -8.050 39.431 1.00 93.38 216 THR A C 1
ATOM 1759 O O . THR A 1 216 ? -23.584 -8.431 40.586 1.00 93.38 216 THR A O 1
ATOM 1762 N N . LYS A 1 217 ? -22.451 -8.556 38.663 1.00 95.06 217 LYS A N 1
ATOM 1763 C CA . LYS A 1 217 ? -21.466 -9.534 39.150 1.00 95.06 217 LYS A CA 1
ATOM 1764 C C . LYS A 1 217 ? -20.676 -8.980 40.340 1.00 95.06 217 LYS A C 1
ATOM 1766 O O . LYS A 1 217 ? -20.479 -9.687 41.325 1.00 95.06 217 LYS A O 1
ATOM 1771 N N . LYS A 1 218 ? -20.213 -7.728 40.260 1.00 96.19 218 LYS A N 1
ATOM 1772 C CA . LYS A 1 218 ? -19.472 -7.070 41.346 1.00 96.19 218 LYS A CA 1
ATOM 1773 C C . LYS A 1 218 ? -20.346 -6.883 42.589 1.00 96.19 218 LYS A C 1
ATOM 1775 O O . LYS A 1 218 ? -19.891 -7.193 43.685 1.00 96.19 218 LYS A O 1
ATOM 1780 N N . GLU A 1 219 ? -21.577 -6.411 42.414 1.00 92.69 219 GLU A N 1
ATOM 1781 C CA . GLU A 1 219 ? -22.558 -6.239 43.495 1.00 92.69 219 GLU A CA 1
ATOM 1782 C C . GLU A 1 219 ? -22.873 -7.573 44.179 1.00 92.69 219 GLU A C 1
ATOM 1784 O O . GLU A 1 219 ? -22.828 -7.652 45.404 1.00 92.69 219 GLU A O 1
ATOM 1789 N N . TYR A 1 220 ? -23.073 -8.640 43.401 1.00 92.38 220 TYR A N 1
ATOM 1790 C CA . TYR A 1 220 ? -23.280 -9.994 43.914 1.00 92.38 220 TYR A CA 1
ATOM 1791 C C . TYR A 1 220 ? -22.118 -10.459 44.801 1.00 92.38 220 TYR A C 1
ATOM 1793 O O . TYR A 1 220 ? -22.326 -10.822 45.958 1.00 92.38 220 TYR A O 1
ATOM 1801 N N . TYR A 1 221 ? -20.874 -10.396 44.311 1.00 93.88 221 TYR A N 1
ATOM 1802 C CA . TYR A 1 221 ? -19.725 -10.810 45.125 1.00 93.88 221 TYR A CA 1
ATOM 1803 C C . TYR A 1 221 ? -19.516 -9.920 46.352 1.00 93.88 221 TYR A C 1
ATOM 1805 O O . TYR A 1 221 ? -19.064 -10.411 47.388 1.00 93.88 221 TYR A O 1
ATOM 1813 N N . GLN A 1 222 ? -19.856 -8.632 46.262 1.00 92.31 222 GLN A N 1
ATOM 1814 C CA . GLN A 1 222 ? -19.817 -7.734 47.409 1.00 92.31 222 GLN A CA 1
ATOM 1815 C C . GLN A 1 222 ? -20.862 -8.130 48.460 1.00 92.31 222 GLN A C 1
ATOM 1817 O O . GLN A 1 222 ? -20.518 -8.193 49.639 1.00 92.31 222 GLN A O 1
ATOM 1822 N N . ALA A 1 223 ? -22.088 -8.467 48.054 1.00 88.31 223 ALA A N 1
ATOM 1823 C CA . ALA A 1 223 ? -23.125 -8.967 48.952 1.00 88.31 223 ALA A CA 1
ATOM 1824 C C . ALA A 1 223 ? -22.693 -10.276 49.635 1.00 88.31 223 ALA A C 1
ATOM 1826 O O . ALA A 1 223 ? -22.747 -10.364 50.860 1.00 88.31 223 ALA A O 1
ATOM 1827 N N . CYS A 1 224 ? -22.140 -11.239 48.885 1.00 90.19 224 CYS A N 1
ATOM 1828 C CA . CYS A 1 224 ? -21.598 -12.479 49.458 1.00 90.19 224 CYS A CA 1
ATOM 1829 C C . CYS A 1 224 ? -20.465 -12.219 50.467 1.00 90.19 224 CYS A C 1
ATOM 1831 O O . CYS A 1 224 ? -20.359 -12.901 51.489 1.00 90.19 224 CYS A O 1
ATOM 1833 N N . LYS A 1 225 ? -19.594 -11.237 50.193 1.00 92.69 225 LYS A N 1
ATOM 1834 C CA . LYS A 1 225 ? -18.510 -10.849 51.106 1.00 92.69 225 LYS A CA 1
ATOM 1835 C C . LYS A 1 225 ? -19.062 -10.224 52.389 1.00 92.69 225 LYS A C 1
ATOM 1837 O O . LYS A 1 225 ? -18.596 -10.572 53.474 1.00 92.69 225 LYS A O 1
ATOM 1842 N N . THR A 1 226 ? -20.045 -9.332 52.272 1.00 89.19 226 THR A N 1
ATOM 1843 C CA . THR A 1 226 ? -20.723 -8.707 53.415 1.00 89.19 226 THR A CA 1
ATOM 1844 C C . THR A 1 226 ? -21.448 -9.751 54.259 1.00 89.19 226 THR A C 1
ATOM 1846 O O . THR A 1 226 ? -21.246 -9.782 55.469 1.00 89.19 226 THR A O 1
ATOM 1849 N N . GLU A 1 227 ? -22.206 -10.659 53.637 1.00 85.62 227 GLU A N 1
ATOM 1850 C CA . GLU A 1 227 ? -22.905 -11.744 54.334 1.00 85.62 227 GLU A CA 1
ATOM 1851 C C . GLU A 1 227 ? -21.923 -12.595 55.150 1.00 85.62 227 GLU A C 1
ATOM 1853 O O . GLU A 1 227 ? -22.120 -12.803 56.347 1.00 85.62 227 GLU A O 1
ATOM 1858 N N . ARG A 1 228 ? -20.816 -13.034 54.535 1.00 90.19 228 ARG A N 1
ATOM 1859 C CA . ARG A 1 228 ? -19.786 -13.821 55.227 1.00 90.19 228 ARG A CA 1
ATOM 1860 C C . ARG A 1 228 ? -19.147 -13.045 56.382 1.00 90.19 228 ARG A C 1
ATOM 1862 O O . ARG A 1 228 ? -18.879 -13.630 57.427 1.00 90.19 228 ARG A O 1
ATOM 1869 N N . SER A 1 229 ? -18.917 -11.743 56.215 1.00 89.19 229 SER A N 1
ATOM 1870 C CA . SER A 1 229 ? -18.394 -10.874 57.278 1.00 89.19 229 SER A CA 1
ATOM 1871 C C . SER A 1 229 ? -19.356 -10.799 58.469 1.00 89.19 229 SER A C 1
ATOM 1873 O O . SER A 1 229 ? -18.944 -11.017 59.607 1.00 89.19 229 SER A O 1
ATOM 1875 N N . LEU A 1 230 ? -20.649 -10.579 58.211 1.00 85.69 230 LEU A N 1
ATOM 1876 C CA . LEU A 1 230 ? -21.686 -10.543 59.245 1.00 85.69 230 LEU A CA 1
ATOM 1877 C C . LEU A 1 230 ? -21.834 -11.898 59.955 1.00 85.69 230 LEU A C 1
ATOM 1879 O O . LEU A 1 230 ? -21.947 -11.941 61.177 1.00 85.69 230 LEU A O 1
ATOM 1883 N N . GLN A 1 231 ? -21.758 -13.017 59.224 1.00 86.00 231 GLN A N 1
ATOM 1884 C CA . GLN A 1 231 ? -21.760 -14.359 59.824 1.00 86.00 231 GLN A CA 1
ATOM 1885 C C . GLN A 1 231 ? -20.585 -14.561 60.795 1.00 86.00 231 GLN A C 1
ATOM 1887 O O . GLN A 1 231 ? -20.762 -15.140 61.869 1.00 86.00 231 GLN A O 1
ATOM 1892 N N . VAL A 1 232 ? -19.390 -14.068 60.447 1.00 88.00 232 VAL A N 1
ATOM 1893 C CA . VAL A 1 232 ? -18.219 -14.113 61.337 1.00 88.00 232 VAL A CA 1
ATOM 1894 C C . VAL A 1 232 ? -18.423 -13.220 62.562 1.00 88.00 232 VAL A C 1
ATOM 1896 O O . VAL A 1 232 ? -18.115 -13.658 63.667 1.00 88.00 232 VAL A O 1
ATOM 1899 N N . GLN A 1 233 ? -18.990 -12.018 62.404 1.00 84.25 233 GLN A N 1
ATOM 1900 C CA . GLN A 1 233 ? -19.315 -11.133 63.532 1.00 84.25 233 GLN A CA 1
ATOM 1901 C C . GLN A 1 233 ? -20.306 -11.786 64.501 1.00 84.25 233 GLN A C 1
ATOM 1903 O O . GLN A 1 233 ? -20.046 -11.805 65.701 1.00 84.25 233 GLN A O 1
ATOM 1908 N N . VAL A 1 234 ? -21.379 -12.406 63.992 1.00 82.81 234 VAL A N 1
ATOM 1909 C CA . VAL A 1 234 ? -22.336 -13.168 64.814 1.00 82.81 234 VAL A CA 1
ATOM 1910 C C . VAL A 1 234 ? -21.634 -14.290 65.572 1.00 82.81 234 VAL A C 1
ATOM 1912 O O . VAL A 1 234 ? -21.875 -14.474 66.763 1.00 82.81 234 VAL A O 1
ATOM 1915 N N . ARG A 1 235 ? -20.767 -15.056 64.899 1.00 84.56 235 ARG A N 1
ATOM 1916 C CA . ARG A 1 235 ? -20.027 -16.148 65.540 1.00 84.56 235 ARG A CA 1
ATOM 1917 C C . ARG A 1 235 ? -19.134 -15.632 66.669 1.00 84.56 235 ARG A C 1
ATOM 1919 O O . ARG A 1 235 ? -19.137 -16.226 67.739 1.00 84.56 235 ARG A O 1
ATOM 1926 N N . ASN A 1 236 ? -18.416 -14.536 66.434 1.00 84.88 236 ASN A N 1
ATOM 1927 C CA . ASN A 1 236 ? -17.513 -13.946 67.418 1.00 84.88 236 ASN A CA 1
ATOM 1928 C C . ASN A 1 236 ? -18.281 -13.345 68.610 1.00 84.88 236 ASN A C 1
ATOM 1930 O O . ASN A 1 236 ? -17.897 -13.578 69.752 1.00 84.88 236 ASN A O 1
ATOM 1934 N N . ALA A 1 237 ? -19.398 -12.652 68.361 1.00 79.69 237 ALA A N 1
ATOM 1935 C CA . ALA A 1 237 ? -20.257 -12.092 69.407 1.00 79.69 237 ALA A CA 1
ATOM 1936 C C . ALA A 1 237 ? -20.902 -13.178 70.285 1.00 79.69 237 ALA A C 1
ATOM 1938 O O . ALA A 1 237 ? -21.065 -12.982 71.482 1.00 79.69 237 ALA A O 1
ATOM 1939 N N . LYS A 1 238 ? -21.226 -14.352 69.719 1.00 78.12 238 LYS A N 1
ATOM 1940 C CA . LYS A 1 238 ? -21.705 -15.512 70.495 1.00 78.12 238 LYS A CA 1
ATOM 1941 C C . LYS A 1 238 ? -20.637 -16.133 71.397 1.00 78.12 238 LYS A C 1
ATOM 1943 O O . LYS A 1 238 ? -20.991 -16.789 72.369 1.00 78.12 238 LYS A O 1
ATOM 1948 N N . SER A 1 239 ? -19.361 -15.997 71.044 1.00 80.44 239 SER A N 1
ATOM 1949 C CA . SER A 1 239 ? -18.241 -16.533 71.828 1.00 80.44 239 SER A CA 1
ATOM 1950 C C . SER A 1 239 ? -17.688 -15.553 72.869 1.00 80.44 239 SER A C 1
ATOM 1952 O O . SER A 1 239 ? -16.842 -15.953 73.663 1.00 80.44 239 SER A O 1
ATOM 1954 N N . ASP A 1 240 ? -18.133 -14.293 72.868 1.00 78.19 240 ASP A N 1
ATOM 1955 C CA . ASP A 1 240 ? -17.682 -13.256 73.800 1.00 78.19 240 ASP A CA 1
ATOM 1956 C C . ASP A 1 240 ? -18.536 -13.264 75.089 1.00 78.19 240 ASP A C 1
ATOM 1958 O O . ASP A 1 240 ? -19.750 -13.062 75.006 1.00 78.19 240 ASP A O 1
ATOM 1962 N N . PRO A 1 241 ? -17.944 -13.455 76.287 1.00 71.75 241 PRO A N 1
ATOM 1963 C CA . PRO A 1 241 ? -18.661 -13.416 77.568 1.00 71.75 241 PRO A CA 1
ATOM 1964 C C . PRO A 1 241 ? -19.343 -12.074 77.886 1.00 71.75 241 PRO A C 1
ATOM 1966 O O . PRO A 1 241 ? -20.196 -12.025 78.769 1.00 71.75 241 PRO A O 1
ATOM 1969 N N . SER A 1 242 ? -18.957 -10.990 77.204 1.00 71.88 242 SER A N 1
ATOM 1970 C CA . SER A 1 242 ? -19.525 -9.642 77.354 1.00 71.88 242 SER A CA 1
ATOM 1971 C C . SER A 1 242 ? -20.582 -9.285 76.295 1.00 71.88 242 SER A C 1
ATOM 1973 O O . SER A 1 242 ? -21.185 -8.210 76.356 1.00 71.88 242 SER A O 1
ATOM 1975 N N . GLY A 1 243 ? -20.835 -10.180 75.332 1.00 62.28 243 GLY A N 1
ATOM 1976 C CA . GLY A 1 243 ? -21.790 -9.965 74.247 1.00 62.28 243 GLY A CA 1
ATOM 1977 C C . GLY A 1 243 ? -23.239 -9.915 74.739 1.00 62.28 243 GLY A C 1
ATOM 1978 O O . GLY A 1 243 ? -23.722 -10.828 75.408 1.00 62.28 243 GLY A O 1
ATOM 1979 N N . THR A 1 244 ? -23.972 -8.860 74.378 1.00 70.69 244 THR A N 1
ATOM 1980 C CA . THR A 1 244 ? -25.400 -8.730 74.716 1.00 70.69 244 THR A CA 1
ATOM 1981 C C . THR A 1 244 ? -26.284 -9.432 73.682 1.00 70.69 244 THR A C 1
ATOM 1983 O O . THR A 1 244 ? -26.024 -9.392 72.478 1.00 70.69 244 THR A O 1
ATOM 1986 N N . ALA A 1 245 ? -27.381 -10.050 74.136 1.00 71.50 245 ALA A N 1
ATOM 1987 C CA . ALA A 1 245 ? -28.337 -10.752 73.267 1.00 71.50 245 ALA A CA 1
ATOM 1988 C C . ALA A 1 245 ? -28.915 -9.853 72.152 1.00 71.50 245 ALA A C 1
ATOM 1990 O O . ALA A 1 245 ? -29.200 -10.316 71.047 1.00 71.50 245 ALA A O 1
ATOM 1991 N N . GLU A 1 246 ? -29.026 -8.554 72.426 1.00 74.62 246 GLU A N 1
ATOM 1992 C CA . GLU A 1 246 ? -29.508 -7.539 71.493 1.00 74.62 246 GLU A CA 1
ATOM 1993 C C . GLU A 1 246 ? -28.533 -7.283 70.329 1.00 74.62 246 GLU A C 1
ATOM 1995 O O . GLU A 1 246 ? -28.963 -7.149 69.182 1.00 74.62 246 GLU A O 1
ATOM 2000 N N . GLN A 1 247 ? -27.218 -7.326 70.580 1.00 72.81 247 GLN A N 1
ATOM 2001 C CA . GLN A 1 247 ? -26.193 -7.191 69.536 1.00 72.81 247 GLN A CA 1
ATOM 2002 C C . GLN A 1 247 ? -26.213 -8.380 68.567 1.00 72.81 247 GLN A C 1
ATOM 2004 O O . GLN A 1 247 ? -26.143 -8.197 67.352 1.00 72.81 247 GLN A O 1
ATOM 2009 N N . VAL A 1 248 ? -26.381 -9.600 69.087 1.00 74.06 248 VAL A N 1
ATOM 2010 C CA . VAL A 1 248 ? -26.481 -10.816 68.263 1.00 74.06 248 VAL A CA 1
ATOM 2011 C C . VAL A 1 248 ? -27.732 -10.776 67.378 1.00 74.06 248 VAL A C 1
ATOM 2013 O O . VAL A 1 248 ? -27.654 -11.106 66.193 1.00 74.06 248 VAL A O 1
ATOM 2016 N N . LEU A 1 249 ? -28.873 -10.337 67.920 1.00 79.00 249 LEU A N 1
ATOM 2017 C CA . LEU A 1 249 ? -30.128 -10.204 67.174 1.00 79.00 249 LEU A CA 1
ATOM 2018 C C . LEU A 1 249 ? -30.026 -9.158 66.052 1.00 79.00 249 LEU A C 1
ATOM 2020 O O . LEU A 1 249 ? -30.430 -9.437 64.922 1.00 79.00 249 LEU A O 1
ATOM 2024 N N . GLN A 1 250 ? -29.431 -7.994 66.333 1.00 79.62 250 GLN A N 1
ATOM 2025 C CA . GLN A 1 250 ? -29.158 -6.948 65.339 1.00 79.62 250 GLN A CA 1
ATOM 2026 C C . GLN A 1 250 ? -28.340 -7.482 64.157 1.00 79.62 250 GLN A C 1
ATOM 2028 O O . GLN A 1 250 ? -28.722 -7.305 62.998 1.00 79.62 250 GLN A O 1
ATOM 2033 N N . SER A 1 251 ? -27.258 -8.214 64.424 1.00 76.12 251 SER A N 1
ATOM 2034 C CA . SER A 1 251 ? -26.442 -8.813 63.365 1.00 76.12 251 SER A CA 1
ATOM 2035 C C . SER A 1 251 ? -27.196 -9.886 62.558 1.00 76.12 251 SER A C 1
ATOM 2037 O O . SER A 1 251 ? -27.004 -9.983 61.346 1.00 76.12 251 SER A O 1
ATOM 2039 N N . TYR A 1 252 ? -28.101 -10.658 63.174 1.00 77.75 252 TYR A N 1
ATOM 2040 C CA . TYR A 1 252 ? -28.971 -11.605 62.454 1.00 77.75 252 TYR A CA 1
ATOM 2041 C C . TYR A 1 252 ? -29.970 -10.910 61.518 1.00 77.75 252 TYR A C 1
ATOM 2043 O O . TYR A 1 252 ? -30.182 -11.377 60.396 1.00 77.75 252 TYR A O 1
ATOM 2051 N N . ILE A 1 253 ? -30.554 -9.788 61.949 1.00 81.88 253 ILE A N 1
ATOM 2052 C CA . ILE A 1 253 ? -31.448 -8.968 61.117 1.00 81.88 253 ILE A CA 1
ATOM 2053 C C . ILE A 1 253 ? -30.685 -8.436 59.899 1.00 81.88 253 ILE A C 1
ATOM 2055 O O . ILE A 1 253 ? -31.167 -8.548 58.773 1.00 81.88 253 ILE A O 1
ATOM 2059 N N . GLN A 1 254 ? -29.456 -7.952 60.093 1.00 80.69 254 GLN A N 1
ATOM 2060 C CA . GLN A 1 254 ? -28.607 -7.468 58.999 1.00 80.69 254 GLN A CA 1
ATOM 2061 C C . GLN A 1 254 ? -28.265 -8.570 57.982 1.00 80.69 254 GLN A C 1
ATOM 2063 O O . GLN A 1 254 ? -28.289 -8.320 56.776 1.00 80.69 254 GLN A O 1
ATOM 2068 N N . ILE A 1 255 ? -28.012 -9.805 58.435 1.00 79.81 255 ILE A N 1
ATOM 2069 C CA . ILE A 1 255 ? -27.805 -10.959 57.542 1.00 79.81 255 ILE A CA 1
ATOM 2070 C C . ILE A 1 255 ? -29.063 -11.232 56.711 1.00 79.81 255 ILE A C 1
ATOM 2072 O O . ILE A 1 255 ? -28.964 -11.385 55.494 1.00 79.81 255 ILE A O 1
ATOM 2076 N N . ASN A 1 256 ? -30.242 -11.274 57.334 1.00 79.19 256 ASN A N 1
ATOM 2077 C CA . ASN A 1 256 ? -31.495 -11.542 56.623 1.00 79.19 256 ASN A CA 1
ATOM 2078 C C . ASN A 1 256 ? -31.842 -10.434 55.617 1.00 79.19 256 ASN A C 1
ATOM 2080 O O . ASN A 1 256 ? -32.237 -10.737 54.492 1.00 79.19 256 ASN A O 1
ATOM 2084 N N . ASN A 1 257 ? -31.601 -9.172 55.970 1.00 79.56 257 ASN A N 1
ATOM 2085 C CA . ASN A 1 257 ? -31.775 -8.037 55.062 1.00 79.56 257 ASN A CA 1
ATOM 2086 C C . ASN A 1 257 ? -30.823 -8.134 53.856 1.00 79.56 257 ASN A C 1
ATOM 2088 O O . ASN A 1 257 ? -31.252 -7.977 52.712 1.00 79.56 257 ASN A O 1
ATOM 2092 N N . SER A 1 258 ? -29.559 -8.516 54.091 1.00 75.25 258 SER A N 1
ATOM 2093 C CA . SER A 1 258 ? -28.574 -8.724 53.018 1.00 75.25 258 SER A CA 1
ATOM 2094 C C . SER A 1 258 ? -28.936 -9.871 52.063 1.00 75.25 258 SER A C 1
ATOM 2096 O O . SER A 1 258 ? -28.637 -9.788 50.873 1.00 75.25 258 SER A O 1
ATOM 2098 N N . LYS A 1 259 ? -29.628 -10.913 52.551 1.00 71.69 259 LYS A N 1
ATOM 2099 C CA . LYS A 1 259 ? -30.095 -12.056 51.744 1.00 71.69 259 LYS A CA 1
ATOM 2100 C C . LYS A 1 259 ? -31.317 -11.733 50.890 1.00 71.69 259 LYS A C 1
ATOM 2102 O O . LYS A 1 259 ? -31.458 -12.281 49.802 1.00 71.69 259 LYS A O 1
ATOM 2107 N N . ASN A 1 260 ? -32.179 -10.840 51.368 1.00 71.56 260 ASN A N 1
ATOM 2108 C CA . ASN A 1 260 ? -33.435 -10.489 50.704 1.00 71.56 260 ASN A CA 1
ATOM 2109 C C . ASN A 1 260 ? -33.308 -9.287 49.752 1.00 71.56 260 ASN A C 1
ATOM 2111 O O . ASN A 1 260 ? -34.312 -8.837 49.205 1.00 71.56 260 ASN A O 1
ATOM 2115 N N . GLY A 1 261 ? -32.098 -8.748 49.557 1.00 58.09 261 GLY A N 1
ATOM 2116 C CA . GLY A 1 261 ? -31.866 -7.584 48.694 1.00 58.09 261 GLY A CA 1
ATOM 2117 C C . GLY A 1 261 ? -32.530 -6.294 49.194 1.00 58.09 261 GLY A C 1
ATOM 2118 O O . GLY A 1 261 ? -32.651 -5.341 48.431 1.00 58.09 261 GLY A O 1
ATOM 2119 N N . GLN A 1 262 ? -32.964 -6.265 50.457 1.00 48.16 262 GLN A N 1
ATOM 2120 C CA . GLN A 1 262 ? -33.477 -5.079 51.138 1.00 48.16 262 GLN A CA 1
ATOM 2121 C C . GLN A 1 262 ? -32.311 -4.442 51.895 1.00 48.16 262 GLN A C 1
ATOM 2123 O O . GLN A 1 262 ? -32.139 -4.666 53.092 1.00 48.16 262 GLN A O 1
ATOM 2128 N N . ALA A 1 263 ? -31.456 -3.736 51.159 1.00 41.69 263 ALA A N 1
ATOM 2129 C CA . ALA A 1 263 ? -30.460 -2.834 51.726 1.00 41.69 263 ALA A CA 1
ATOM 2130 C C . ALA A 1 263 ? -30.953 -1.394 51.586 1.00 41.69 263 ALA A C 1
ATOM 2132 O O . ALA A 1 263 ? -31.451 -1.063 50.484 1.00 41.69 263 ALA A O 1
#

Organism: NCBI:txid48269

Secondary structure (DSSP, 8-state):
------------------------------SSS-------------TTHHHHHHHHHHHHHS------S-TTS---TTSTTTTHHHHHHHHHHHHHHHHHHHHHHHHHHHHHHHHHHHHHHHHHHHHHHTTSSS-GGGHHHHHHHHHHHHHHHHHHHHHHHIIIIIIIHHHHHHHHHH--B-SSSS--BHHHHHHHHHHHHHHHHHHHHHHHHHHHHHHHHHHHHHHHHHHHHHHHHHH-TT--HHHHHHHHHHHHHHHTT--

Foldseek 3Di:
DDDDDDDDDDDDPPPPPPPPPDFDWDFDPDPDDDGDTDTDDDDDDDPVVPVVVVVVVCVVPPDDPPPPVPVVPQDDCPPPPSCLVVLVVVVVVLVVLVVVLVVLLVVLVVLLVQLVVLLVVLVVQVVVVVVPPDDDPVCVVVNVSSVVSNVSSVVSNVVSCCSVVPVSVVSVVVSPVRWDWDPDPPTDTPSSVVVVVVSCVVCVVVVVVVVVVVVVVVVVVVLVVVLVVLVVVLVVLVVDPPRDPVVNVVSVVVNVCSVVVND

Sequence (263 aa):
MVGGSLNSTPRAIRCNATFVWRATFYIEHSSDINVRVLVYKHLTPCFCDQFVLQLVNLKMVGNGEYEDQNSSNASSFWECREYHRTVKRVDAAYKLCNELCLMIQERAELEKAYSSNLKKWSSRWLSFLDSGLEYGSGSSPWKGLCKEAE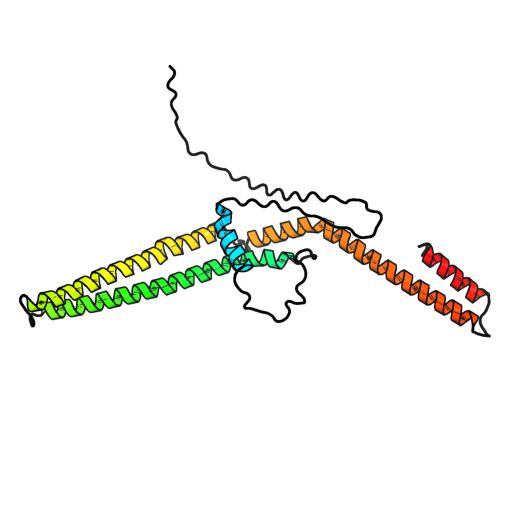AVSNAHQNVRNILIDDIQTGVKQWQKDHFHKSSLPPQTLKETKQFEQDFELAQKQWSKRLKKVHTTKKEYYQACKTERSLQVQVRNAKSDPSGTAEQVLQSYIQINNSKNGQA

Radius of gyration: 37.41 Å; chains: 1; bounding box: 82×43×121 Å

InterPro domains:
  IPR001060 FCH domain [PF00611] (83-158)
  IPR001060 FCH domain [SM00055] (75-163)
  IPR027267 AH/BAR domain superfamily [G3DSA:1.20.1270.60] (63-260)
  IPR027267 AH/BAR domain superfamily [SSF103657] (74-251)
  IPR031160 F-BAR domain [PS51741] (68-263)